Protein 4CRI (pdb70)

Solvent-accessible surface area: 12789 Å² total

Structure (mmCIF, N/CA/C/O backbone):
data_4CRI
#
_entry.id   4CRI
#
_cell.length_a   105.789
_cell.length_b   105.789
_cell.length_c   156.153
_cell.angle_alpha   90.00
_cell.angle_beta   90.00
_cell.angle_gamma   120.00
#
_symmetry.space_group_name_H-M   'P 61 2 2'
#
loop_
_entity.id
_entity.type
_entity.pdbx_description
1 polymer 'TUMOR SUPPRESSOR P53-BINDING PROTEIN 1'
2 polymer 'RB1 PROTEIN'
3 water water
#
loop_
_atom_site.group_PDB
_atom_site.id
_atom_site.type_symbol
_atom_site.label_atom_id
_atom_site.label_alt_id
_atom_site.label_comp_id
_atom_site.label_asym_id
_atom_site.label_entity_id
_atom_site.label_seq_id
_atom_site.pdbx_PDB_ins_code
_atom_site.Cartn_x
_atom_site.Cartn_y
_atom_site.Cartn_z
_atom_site.occupancy
_atom_site.B_iso_or_equiv
_atom_site.auth_seq_id
_atom_site.auth_comp_id
_atom_site.auth_asym_id
_atom_site.auth_atom_id
_atom_site.pdbx_PDB_model_num
ATOM 1 N N . SER A 1 27 ? -34.488 14.856 35.281 1.00 128.93 1485 SER A N 1
ATOM 2 C CA . SER A 1 27 ? -34.185 16.099 34.583 1.00 123.91 1485 SER A CA 1
ATOM 3 C C . SER A 1 27 ? -34.553 15.976 33.115 1.00 121.81 1485 SER A C 1
ATOM 4 O O . SER A 1 27 ? -34.873 14.881 32.631 1.00 118.68 1485 SER A O 1
ATOM 7 N N . PHE A 1 28 ? -34.500 17.106 32.412 1.00 111.81 1486 PHE A N 1
ATOM 8 C CA . PHE A 1 28 ? -34.804 17.162 30.979 1.00 95.23 1486 PHE A CA 1
ATOM 9 C C . PHE A 1 28 ? -33.570 17.352 30.115 1.00 86.38 1486 PHE A C 1
ATOM 10 O O . PHE A 1 28 ? -33.679 17.528 28.905 1.00 85.90 1486 PHE A O 1
ATOM 18 N N . VAL A 1 29 ? -32.402 17.355 30.741 1.00 79.57 1487 VAL A N 1
ATOM 19 C CA . VAL A 1 29 ? -31.161 17.555 30.012 1.00 76.82 1487 VAL A CA 1
ATOM 20 C C . VAL A 1 29 ? -30.976 16.579 28.852 1.00 74.90 1487 VAL A C 1
ATOM 21 O O . VAL A 1 29 ? -31.048 15.369 29.032 1.00 79.54 1487 VAL A O 1
ATOM 25 N N . GLY A 1 30 ? -30.820 17.105 27.645 1.00 76.47 1488 GLY A N 1
ATOM 26 C CA . GLY A 1 30 ? -30.492 16.258 26.515 1.00 72.02 1488 GLY A CA 1
ATOM 27 C C . GLY A 1 30 ? -31.681 16.024 25.615 1.00 76.91 1488 GLY A C 1
ATOM 28 O O . GLY A 1 30 ? -31.530 15.549 24.488 1.00 80.64 1488 GLY A O 1
ATOM 29 N N . LEU A 1 31 ? -32.874 16.303 26.132 1.00 71.91 1489 LEU A N 1
ATOM 30 C CA . LEU A 1 31 ? -34.099 16.107 25.356 1.00 70.23 1489 LEU A CA 1
ATOM 31 C C . LEU A 1 31 ? -34.245 17.145 24.237 1.00 77.52 1489 LEU A C 1
ATOM 32 O O . LEU A 1 31 ? -33.978 18.344 24.428 1.00 75.10 1489 LEU A O 1
ATOM 37 N N . ARG A 1 32 ? -34.661 16.668 23.069 1.00 67.62 1490 ARG A N 1
ATOM 38 C CA . ARG A 1 32 ? -34.977 17.539 21.953 1.00 62.79 1490 ARG A CA 1
ATOM 39 C C . ARG A 1 32 ? -36.285 18.257 22.194 1.00 70.45 1490 ARG A C 1
ATOM 40 O O . ARG A 1 32 ? -37.234 17.685 22.723 1.00 67.58 1490 ARG A O 1
ATOM 48 N N . VAL A 1 33 ? -36.311 19.539 21.847 1.00 67.27 1491 VAL A N 1
ATOM 49 C CA . VAL A 1 33 ? -37.505 20.340 22.041 1.00 55.35 1491 VAL A CA 1
ATOM 50 C C . VAL A 1 33 ? -37.734 21.253 20.862 1.00 54.17 1491 VAL A C 1
ATOM 51 O O . VAL A 1 33 ? -36.935 21.319 19.927 1.00 57.46 1491 VAL A O 1
ATOM 55 N N . VAL A 1 34 ? -38.851 21.952 20.930 1.00 54.90 1492 VAL A N 1
ATOM 56 C CA . VAL A 1 34 ? -39.156 23.030 20.022 1.00 54.43 1492 VAL A CA 1
ATOM 57 C C . VAL A 1 34 ? -39.505 24.204 20.913 1.00 60.46 1492 VAL A C 1
ATOM 58 O O . VAL A 1 34 ? -40.414 24.090 21.729 1.00 58.63 1492 VAL A O 1
ATOM 62 N N . ALA A 1 35 ? -38.736 25.291 20.827 1.00 51.65 1493 ALA A N 1
ATOM 63 C CA . ALA A 1 35 ? -38.897 26.394 21.769 1.00 47.04 1493 ALA A CA 1
ATOM 64 C C . ALA A 1 35 ? -39.008 27.776 21.137 1.00 53.74 1493 ALA A C 1
ATOM 65 O O . ALA A 1 35 ? -38.416 28.044 20.091 1.00 48.28 1493 ALA A O 1
ATOM 67 N N . LYS A 1 36 ? -39.730 28.662 21.819 1.00 46.21 1494 LYS A N 1
ATOM 68 C CA . LYS A 1 36 ? -39.943 30.017 21.344 1.00 48.49 1494 LYS A CA 1
ATOM 69 C C . LYS A 1 36 ? -38.654 30.853 21.383 1.00 51.28 1494 LYS A C 1
ATOM 70 O O . LYS A 1 36 ? -37.989 30.912 22.412 1.00 55.02 1494 LYS A O 1
ATOM 76 N N . TRP A 1 37 ? -38.294 31.457 20.248 1.00 48.45 1495 TRP A N 1
ATOM 77 C CA . TRP A 1 37 ? -37.308 32.543 20.188 1.00 43.37 1495 TRP A CA 1
ATOM 78 C C . TRP A 1 37 ? -38.072 33.845 20.369 1.00 50.16 1495 TRP A C 1
ATOM 79 O O . TRP A 1 37 ? -38.837 34.268 19.478 1.00 46.84 1495 TRP A O 1
ATOM 90 N N . SER A 1 38 ? -37.897 34.480 21.516 1.00 45.20 1496 SER A N 1
ATOM 91 C CA . SER A 1 38 ? -38.818 35.550 21.884 1.00 50.54 1496 SER A CA 1
ATOM 92 C C . SER A 1 38 ? -38.631 36.834 21.092 1.00 55.29 1496 SER A C 1
ATOM 93 O O . SER A 1 38 ? -39.532 37.651 21.076 1.00 54.59 1496 SER A O 1
ATOM 96 N N . SER A 1 39 ? -37.518 37.005 20.385 1.00 49.53 1497 SER A N 1
ATOM 97 C CA . SER A 1 39 ? -37.375 38.260 19.664 1.00 54.70 1497 SER A CA 1
ATOM 98 C C . SER A 1 39 ? -38.259 38.270 18.433 1.00 51.68 1497 SER A C 1
ATOM 99 O O . SER A 1 39 ? -38.694 39.342 18.020 1.00 50.84 1497 SER A O 1
ATOM 102 N N . ASN A 1 40 ? -38.578 37.111 17.849 1.00 40.85 1498 ASN A N 1
ATOM 103 C CA . ASN A 1 40 ? -39.493 37.175 16.698 1.00 39.34 1498 ASN A CA 1
ATOM 104 C C . ASN A 1 40 ? -40.790 36.392 16.886 1.00 37.79 1498 ASN A C 1
ATOM 105 O O . ASN A 1 40 ? -41.649 36.423 16.022 1.00 46.82 1498 ASN A O 1
ATOM 110 N N . GLY A 1 41 ? -40.936 35.731 18.029 1.00 45.74 1499 GLY A N 1
ATOM 111 C CA . GLY A 1 41 ? -42.115 34.932 18.326 1.00 37.61 1499 GLY A CA 1
ATOM 112 C C . GLY A 1 41 ? -42.223 33.546 17.694 1.00 48.69 1499 GLY A C 1
ATOM 113 O O . GLY A 1 41 ? -43.177 32.828 17.982 1.00 46.21 1499 GLY A O 1
ATOM 114 N N . TYR A 1 42 ? -41.237 33.121 16.906 1.00 45.95 1500 TYR A N 1
ATOM 115 C CA . TYR A 1 42 ? -41.304 31.796 16.291 1.00 44.57 1500 TYR A CA 1
ATOM 116 C C . TYR A 1 42 ? -40.684 30.718 17.184 1.00 43.82 1500 TYR A C 1
ATOM 117 O O . TYR A 1 42 ? -39.855 31.019 18.027 1.00 40.82 1500 TYR A O 1
ATOM 126 N N . PHE A 1 43 ? -41.121 29.468 17.023 1.00 43.52 1501 PHE A N 1
ATOM 127 C CA . PHE A 1 43 ? -40.519 28.331 17.736 1.00 35.12 1501 PHE A CA 1
ATOM 128 C C . PHE A 1 43 ? -39.604 27.548 16.816 1.00 42.06 1501 PHE A C 1
ATOM 129 O O . PHE A 1 43 ? -39.989 27.252 15.684 1.00 43.39 1501 PHE A O 1
ATOM 137 N N . TYR A 1 44 ? -38.433 27.174 17.329 1.00 36.97 1502 TYR A N 1
ATOM 138 C CA . TYR A 1 44 ? -37.375 26.502 16.565 1.00 41.09 1502 TYR A CA 1
ATOM 139 C C . TYR A 1 44 ? -36.912 25.253 17.285 1.00 49.87 1502 TYR A C 1
ATOM 140 O O . TYR A 1 44 ? -37.074 25.131 18.498 1.00 48.71 1502 TYR A O 1
ATOM 149 N N . SER A 1 45 ? -36.342 24.314 16.547 1.00 45.44 1503 SER A N 1
ATOM 150 C CA . SER A 1 45 ? -35.915 23.060 17.178 1.00 46.99 1503 SER A CA 1
ATOM 151 C C . SER A 1 45 ? -34.581 23.238 17.899 1.00 49.51 1503 SER A C 1
ATOM 152 O O . SER A 1 45 ? -33.744 24.064 17.505 1.00 52.20 1503 SER A O 1
ATOM 155 N N . GLY A 1 46 ? -34.393 22.478 18.972 1.00 55.49 1504 GLY A N 1
ATOM 156 C CA . GLY A 1 46 ? -33.130 22.491 19.697 1.00 52.83 1504 GLY A CA 1
ATOM 157 C C . GLY A 1 46 ? -33.132 21.485 20.832 1.00 64.35 1504 GLY A C 1
ATOM 158 O O . GLY A 1 46 ? -33.992 20.586 20.876 1.00 60.70 1504 GLY A O 1
ATOM 159 N N . LYS A 1 47 ? -32.175 21.626 21.747 1.00 61.71 1505 LYS A N 1
ATOM 160 C CA . LYS A 1 47 ? -32.044 20.690 22.870 1.00 63.33 1505 LYS A CA 1
ATOM 161 C C . LYS A 1 47 ? -31.927 21.424 24.192 1.00 65.47 1505 LYS A C 1
ATOM 162 O O . LYS A 1 47 ? -31.245 22.451 24.271 1.00 65.61 1505 LYS A O 1
ATOM 168 N N . ILE A 1 48 ? -32.590 20.909 25.227 1.00 60.24 1506 ILE A N 1
ATOM 169 C CA . ILE A 1 48 ? -32.336 21.384 26.581 1.00 72.29 1506 ILE A CA 1
ATOM 170 C C . ILE A 1 48 ? -30.958 20.896 27.029 1.00 72.87 1506 ILE A C 1
ATOM 171 O O . ILE A 1 48 ? -30.660 19.709 26.922 1.00 70.13 1506 ILE A O 1
ATOM 176 N N . THR A 1 49 ? -30.123 21.787 27.546 1.00 71.79 1507 THR A N 1
ATOM 177 C CA . THR A 1 49 ? -28.803 21.351 27.970 1.00 78.51 1507 THR A CA 1
ATOM 178 C C . THR A 1 49 ? -28.559 21.465 29.459 1.00 88.16 1507 THR A C 1
ATOM 179 O O . THR A 1 49 ? -27.693 20.763 29.973 1.00 102.93 1507 THR A O 1
ATOM 183 N N . ARG A 1 50 ? -29.378 22.231 30.175 1.00 74.93 1508 ARG A N 1
ATOM 184 C CA . ARG A 1 50 ? -29.263 22.290 31.627 1.00 74.31 1508 ARG A CA 1
ATOM 185 C C . ARG A 1 50 ? -30.520 22.887 32.246 1.00 81.17 1508 ARG A C 1
ATOM 186 O O . ARG A 1 50 ? -31.153 23.764 31.670 1.00 78.06 1508 ARG A O 1
ATOM 194 N N . ASP A 1 51 ? -30.887 22.386 33.421 1.00 85.91 1509 ASP A N 1
ATOM 195 C CA . ASP A 1 51 ? -31.881 23.045 34.260 1.00 89.17 1509 ASP A CA 1
ATOM 196 C C . ASP A 1 51 ? -31.204 24.172 35.008 1.00 93.64 1509 ASP A C 1
ATOM 197 O O . ASP A 1 51 ? -30.359 23.927 35.862 1.00 104.41 1509 ASP A O 1
ATOM 202 N N . VAL A 1 52 ? -31.572 25.406 34.690 1.00 98.01 1510 VAL A N 1
ATOM 203 C CA . VAL A 1 52 ? -30.936 26.555 35.319 1.00 95.16 1510 VAL A CA 1
ATOM 204 C C . VAL A 1 52 ? -31.828 27.198 36.383 1.00 90.80 1510 VAL A C 1
ATOM 205 O O . VAL A 1 52 ? -31.558 28.309 36.838 1.00 90.12 1510 VAL A O 1
ATOM 209 N N . GLY A 1 53 ? -32.880 26.492 36.790 1.00 86.18 1511 GLY A N 1
ATOM 210 C CA . GLY A 1 53 ? -33.741 26.956 37.863 1.00 78.96 1511 GLY A CA 1
ATOM 211 C C . GLY A 1 53 ? -34.589 28.155 37.496 1.00 85.38 1511 GLY A C 1
ATOM 212 O O . GLY A 1 53 ? -34.506 28.658 36.375 1.00 90.98 1511 GLY A O 1
ATOM 213 N N . ALA A 1 54 ? -35.410 28.595 38.448 1.00 87.04 1512 ALA A N 1
ATOM 214 C CA . ALA A 1 54 ? -36.356 29.703 38.265 1.00 87.49 1512 ALA A CA 1
ATOM 215 C C . ALA A 1 54 ? -37.295 29.462 37.084 1.00 86.32 1512 ALA A C 1
ATOM 216 O O . ALA A 1 54 ? -37.727 30.409 36.412 1.00 85.29 1512 ALA A O 1
ATOM 218 N N . GLY A 1 55 ? -37.604 28.189 36.852 1.00 76.77 1513 GLY A N 1
ATOM 219 C CA . GLY A 1 55 ? -38.503 27.784 35.789 1.00 79.19 1513 GLY A CA 1
ATOM 220 C C . GLY A 1 55 ? -37.934 27.923 34.389 1.00 84.87 1513 GLY A C 1
ATOM 221 O O . GLY A 1 55 ? -38.691 27.997 33.415 1.00 89.87 1513 GLY A O 1
ATOM 222 N N . LYS A 1 56 ? -36.606 27.949 34.284 1.00 77.43 1514 LYS A N 1
ATOM 223 C CA . LYS A 1 56 ? -35.946 28.137 32.994 1.00 73.13 1514 LYS A CA 1
ATOM 224 C C . LYS A 1 56 ? -34.993 27.009 32.645 1.00 68.81 1514 LYS A C 1
ATOM 225 O O . LYS A 1 56 ? -34.505 26.298 33.523 1.00 72.00 1514 LYS A O 1
ATOM 231 N N . TYR A 1 57 ? -34.724 26.870 31.349 1.00 67.56 1515 TYR A N 1
ATOM 232 C CA . TYR A 1 57 ? -33.828 25.840 30.844 1.00 68.58 1515 TYR A CA 1
ATOM 233 C C . TYR A 1 57 ? -32.859 26.408 29.805 1.00 72.01 1515 TYR A C 1
ATOM 234 O O . TYR A 1 57 ? -33.265 27.168 28.925 1.00 67.06 1515 TYR A O 1
ATOM 243 N N . LYS A 1 58 ? -31.583 26.045 29.900 1.00 69.43 1516 LYS A N 1
ATOM 244 C CA . LYS A 1 58 ? -30.639 26.438 28.868 1.00 69.84 1516 LYS A CA 1
ATOM 245 C C . LYS A 1 58 ? -30.924 25.655 27.600 1.00 76.22 1516 LYS A C 1
ATOM 246 O O . LYS A 1 58 ? -30.945 24.422 27.615 1.00 75.78 1516 LYS A O 1
ATOM 252 N N . LEU A 1 59 ? -31.116 26.378 26.499 1.00 67.13 1517 LEU A N 1
ATOM 253 C CA . LEU A 1 59 ? -31.367 25.762 25.199 1.00 58.92 1517 LEU A CA 1
ATOM 254 C C . LEU A 1 59 ? -30.290 25.939 24.161 1.00 61.48 1517 LEU A C 1
ATOM 255 O O . LEU A 1 59 ? -29.945 27.057 23.801 1.00 69.91 1517 LEU A O 1
ATOM 260 N N . LEU A 1 60 ? -29.770 24.833 23.654 1.00 65.12 1518 LEU A N 1
ATOM 261 C CA . LEU A 1 60 ? -28.940 24.935 22.481 1.00 68.51 1518 LEU A CA 1
ATOM 262 C C . LEU A 1 60 ? -29.855 24.688 21.300 1.00 67.28 1518 LEU A C 1
ATOM 263 O O . LEU A 1 60 ? -30.300 23.557 21.086 1.00 65.59 1518 LEU A O 1
ATOM 268 N N . PHE A 1 61 ? -30.153 25.762 20.568 1.00 62.06 1519 PHE A N 1
ATOM 269 C CA . PHE A 1 61 ? -30.972 25.687 19.366 1.00 58.23 1519 PHE A CA 1
ATOM 270 C C . PHE A 1 61 ? -30.158 25.070 18.266 1.00 60.28 1519 PHE A C 1
ATOM 271 O O . PHE A 1 61 ? -28.931 25.203 18.238 1.00 66.48 1519 PHE A O 1
ATOM 279 N N . ASP A 1 62 ? -30.843 24.448 17.319 1.00 55.79 1520 ASP A N 1
ATOM 280 C CA . ASP A 1 62 ? -30.150 23.739 16.262 1.00 57.54 1520 ASP A CA 1
ATOM 281 C C . ASP A 1 62 ? -29.295 24.642 15.386 1.00 64.10 1520 ASP A C 1
ATOM 282 O O . ASP A 1 62 ? -28.389 24.153 14.721 1.00 68.39 1520 ASP A O 1
ATOM 287 N N . ASP A 1 63 ? -29.541 25.951 15.417 1.00 57.95 1521 ASP A N 1
ATOM 288 C CA . ASP A 1 63 ? -28.721 26.876 14.637 1.00 57.25 1521 ASP A CA 1
ATOM 289 C C . ASP A 1 63 ? -27.555 27.450 15.443 1.00 60.05 1521 ASP A C 1
ATOM 290 O O . ASP A 1 63 ? -26.838 28.322 14.961 1.00 71.08 1521 ASP A O 1
ATOM 295 N N . GLY A 1 64 ? -27.365 26.979 16.671 1.00 60.00 1522 GLY A N 1
ATOM 296 C CA . GLY A 1 64 ? -26.153 27.324 17.387 1.00 65.50 1522 GLY A CA 1
ATOM 297 C C . GLY A 1 64 ? -26.326 28.316 18.520 1.00 69.45 1522 GLY A C 1
ATOM 298 O O . GLY A 1 64 ? -25.478 28.413 19.397 1.00 71.74 1522 GLY A O 1
ATOM 299 N N . TYR A 1 65 ? -27.429 29.053 18.521 1.00 57.30 1523 TYR A N 1
ATOM 300 C CA . TYR A 1 65 ? -27.608 30.082 19.531 1.00 55.97 1523 TYR A CA 1
ATOM 301 C C . TYR A 1 65 ? -28.251 29.537 20.793 1.00 62.58 1523 TYR A C 1
ATOM 302 O O . TYR A 1 65 ? -28.998 28.557 20.734 1.00 66.35 1523 TYR A O 1
ATOM 311 N N . GLU A 1 66 ? -27.914 30.144 21.935 1.00 64.57 1524 GLU A N 1
ATOM 312 C CA . GLU A 1 66 ? -28.437 29.695 23.224 1.00 64.72 1524 GLU A CA 1
ATOM 313 C C . GLU A 1 66 ? -29.292 30.743 23.893 1.00 55.13 1524 GLU A C 1
ATOM 314 O O . GLU A 1 66 ? -29.103 31.939 23.671 1.00 63.76 1524 GLU A O 1
ATOM 320 N N . CYS A 1 67 ? -30.207 30.299 24.749 1.00 57.58 1525 CYS A N 1
ATOM 321 C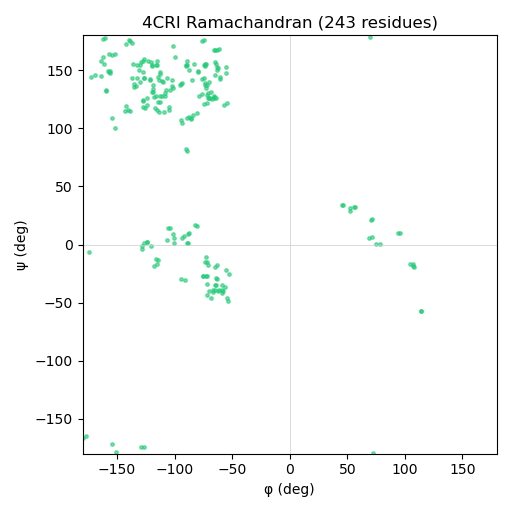 CA . CYS A 1 67 ? -30.895 31.227 25.642 1.00 66.75 1525 CYS A CA 1
ATOM 322 C C . CYS A 1 67 ? -31.433 30.436 26.823 1.00 65.65 1525 CYS A C 1
ATOM 323 O O . CYS A 1 67 ? -31.765 29.271 26.686 1.00 62.48 1525 CYS A O 1
ATOM 326 N N . ASP A 1 68 ? -31.518 31.067 27.984 1.00 63.51 1526 ASP A N 1
ATOM 327 C CA . ASP A 1 68 ? -32.199 30.439 29.099 1.00 62.21 1526 ASP A CA 1
ATOM 328 C C . ASP A 1 68 ? -33.687 30.756 28.971 1.00 69.86 1526 ASP A C 1
ATOM 329 O O . ASP A 1 68 ? -34.116 31.897 29.131 1.00 66.29 1526 ASP A O 1
ATOM 334 N N . VAL A 1 69 ? -34.466 29.737 28.635 1.00 67.64 1527 VAL A N 1
ATOM 335 C CA . VAL A 1 69 ? -35.871 29.914 28.298 1.00 64.83 1527 VAL A CA 1
ATOM 336 C C . VAL A 1 69 ? -36.814 29.324 29.348 1.00 61.63 1527 VAL A C 1
ATOM 337 O O . VAL A 1 69 ? -36.547 28.273 29.918 1.00 72.05 1527 VAL A O 1
ATOM 341 N N . LEU A 1 70 ? -37.904 30.021 29.621 1.00 55.59 1528 LEU A N 1
ATOM 342 C CA . LEU A 1 70 ? -38.952 29.491 30.475 1.00 64.76 1528 LEU A CA 1
ATOM 343 C C . LEU A 1 70 ? -39.564 28.218 29.911 1.00 62.62 1528 LEU A C 1
ATOM 344 O O . LEU A 1 70 ? -39.741 28.094 28.689 1.00 55.95 1528 LEU A O 1
ATOM 349 N N . GLY A 1 71 ? -39.919 27.296 30.809 1.00 63.29 1529 GLY A N 1
ATOM 350 C CA . GLY A 1 71 ? -40.559 26.041 30.440 1.00 60.21 1529 GLY A CA 1
ATOM 351 C C . GLY A 1 71 ? -41.857 26.247 29.677 1.00 62.42 1529 GLY A C 1
ATOM 352 O O . GLY A 1 71 ? -42.131 25.545 28.698 1.00 64.09 1529 GLY A O 1
ATOM 353 N N . LYS A 1 72 ? -42.643 27.233 30.098 1.00 60.93 1530 LYS A N 1
ATOM 354 C CA . LYS A 1 72 ? -43.871 27.587 29.384 1.00 59.61 1530 LYS A CA 1
ATOM 355 C C . LYS A 1 72 ? -43.658 27.903 27.898 1.00 60.56 1530 LYS A C 1
ATOM 356 O O . LYS A 1 72 ? -44.612 27.827 27.126 1.00 66.59 1530 LYS A O 1
ATOM 362 N N . ASP A 1 73 ? -42.438 28.275 27.502 1.00 61.18 1531 ASP A N 1
ATOM 363 C CA . ASP A 1 73 ? -42.126 28.572 26.091 1.00 60.10 1531 ASP A CA 1
ATOM 364 C C . ASP A 1 73 ? -41.412 27.370 25.431 1.00 54.37 1531 ASP A C 1
ATOM 365 O O . ASP A 1 73 ? -40.939 27.438 24.291 1.00 50.81 1531 ASP A O 1
ATOM 370 N N . ILE A 1 74 ? -41.301 26.273 26.164 1.00 51.21 1532 ILE A N 1
ATOM 371 C CA . ILE A 1 74 ? -40.690 25.089 25.596 1.00 59.14 1532 ILE A CA 1
ATOM 372 C C . ILE A 1 74 ? -41.712 24.007 25.337 1.00 62.87 1532 ILE A C 1
ATOM 373 O O . ILE A 1 74 ? -42.512 23.672 26.204 1.00 69.17 1532 ILE A O 1
ATOM 378 N N . LEU A 1 75 ? -41.679 23.472 24.128 1.00 59.48 1533 LEU A N 1
ATOM 379 C CA . LEU A 1 75 ? -42.555 22.380 23.752 1.00 55.00 1533 LEU A CA 1
ATOM 380 C C . LEU A 1 75 ? -41.733 21.111 23.733 1.00 56.14 1533 LEU A C 1
ATOM 381 O O . LEU A 1 75 ? -40.736 20.999 23.007 1.00 58.26 1533 LEU A O 1
ATOM 386 N N . LEU A 1 76 ? -42.113 20.174 24.583 1.00 55.01 1534 LEU A N 1
ATOM 387 C CA . LEU A 1 76 ? -41.402 18.921 24.658 1.00 66.56 1534 LEU A CA 1
ATOM 388 C C . LEU A 1 76 ? -41.998 17.914 23.672 1.00 66.64 1534 LEU A C 1
ATOM 389 O O . LEU A 1 76 ? -42.804 17.083 24.047 1.00 70.85 1534 LEU A O 1
ATOM 394 N N . CYS A 1 77 ? -41.636 18.017 22.400 1.00 67.53 1535 CYS A N 1
ATOM 395 C CA . CYS A 1 77 ? -42.262 17.173 21.397 1.00 66.96 1535 CYS A CA 1
ATOM 396 C C . CYS A 1 77 ? -41.318 16.982 20.210 1.00 66.05 1535 CYS A C 1
ATOM 397 O O . CYS A 1 77 ? -41.002 17.911 19.473 1.00 67.92 1535 CYS A O 1
ATOM 400 N N . ASP A 1 78 ? -40.800 15.762 20.114 1.00 68.04 1536 ASP A N 1
ATOM 401 C CA . ASP A 1 78 ? -39.866 15.358 19.077 1.00 59.15 1536 ASP A CA 1
ATOM 402 C C . ASP A 1 78 ? -40.246 13.959 18.622 1.00 65.51 1536 ASP A C 1
ATOM 403 O O . ASP A 1 78 ? -40.203 13.025 19.414 1.00 56.26 1536 ASP A O 1
ATOM 408 N N . PRO A 1 79 ? -40.665 13.811 17.359 1.00 60.71 1537 PRO A N 1
ATOM 409 C CA . PRO A 1 79 ? -40.826 14.873 16.368 1.00 61.32 1537 PRO A CA 1
ATOM 410 C C . PRO A 1 79 ? -42.056 15.726 16.635 1.00 63.07 1537 PRO A C 1
ATOM 411 O O . PRO A 1 79 ? -42.832 15.457 17.550 1.00 58.26 1537 PRO A O 1
ATOM 415 N N . ILE A 1 80 ? -42.224 16.760 15.829 1.00 64.93 1538 ILE A N 1
ATOM 416 C CA . ILE A 1 80 ? -43.464 17.502 15.832 1.00 60.00 1538 ILE A CA 1
ATOM 417 C C . ILE A 1 80 ? -44.551 16.562 15.326 1.00 56.94 1538 ILE A C 1
ATOM 418 O O . ILE A 1 80 ? -44.405 15.982 14.261 1.00 56.47 1538 ILE A O 1
ATOM 423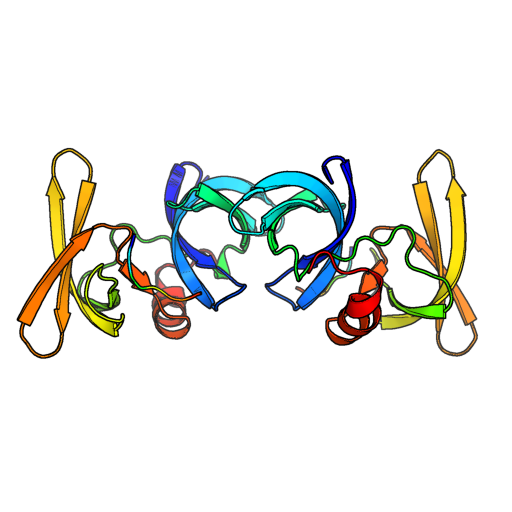 N N . PRO A 1 81 ? -45.645 16.409 16.088 1.00 58.54 1539 PRO A N 1
ATOM 424 C CA . PRO A 1 81 ? -46.647 15.372 15.801 1.00 53.66 1539 PRO A CA 1
ATOM 425 C C . PRO A 1 81 ? -47.347 15.524 14.464 1.00 60.11 1539 PRO A C 1
ATOM 426 O O . PRO A 1 81 ? -47.514 16.635 13.929 1.00 54.33 1539 PRO A O 1
ATOM 430 N N . LEU A 1 82 ? -47.790 14.390 13.944 1.00 51.58 1540 LEU A N 1
ATOM 431 C CA . LEU A 1 82 ? -48.630 14.385 12.768 1.00 58.89 1540 LEU A CA 1
ATOM 432 C C . LEU A 1 82 ? -49.869 15.255 12.986 1.00 59.67 1540 LEU A C 1
ATOM 433 O O . LEU A 1 82 ? -50.402 15.343 14.096 1.00 59.62 1540 LEU A O 1
ATOM 438 N N . ASP A 1 83 ? -50.314 15.865 11.892 1.00 54.04 1541 ASP A N 1
ATOM 439 C CA . ASP A 1 83 ? -51.471 16.766 11.811 1.00 54.52 1541 ASP A CA 1
ATOM 440 C C . ASP A 1 83 ? -51.238 18.136 12.475 1.00 56.18 1541 ASP A C 1
ATOM 441 O O . ASP A 1 83 ? -52.136 18.974 12.536 1.00 58.54 1541 ASP A O 1
ATOM 446 N N . THR A 1 84 ? -50.017 18.385 12.918 1.00 49.35 1542 THR A N 1
ATOM 447 C CA . THR A 1 84 ? -49.682 19.679 13.485 1.00 54.90 1542 THR A CA 1
ATOM 448 C C . THR A 1 84 ? -49.515 20.705 12.371 1.00 53.23 1542 THR A C 1
ATOM 449 O O . THR A 1 84 ? -48.863 20.431 11.360 1.00 53.50 1542 THR A O 1
ATOM 453 N N . GLU A 1 85 ? -50.185 21.842 12.504 1.00 48.72 1543 GLU A N 1
ATOM 454 C CA . GLU A 1 85 ? -49.960 22.952 11.592 1.00 45.62 1543 GLU A CA 1
ATOM 455 C C . GLU A 1 85 ? -48.628 23.643 11.903 1.00 56.06 1543 GLU A C 1
ATOM 456 O O . GLU A 1 85 ? -48.412 24.135 13.013 1.00 48.00 1543 GLU A O 1
ATOM 462 N N . VAL A 1 86 ? -47.740 23.676 10.918 1.00 48.63 1544 VAL A N 1
ATOM 463 C CA . VAL A 1 86 ? -46.413 24.246 11.118 1.00 49.92 1544 VAL A CA 1
ATOM 464 C C . VAL A 1 86 ? -46.113 25.303 10.075 1.00 50.29 1544 VAL A C 1
ATOM 465 O O . VAL A 1 86 ? -46.960 25.634 9.235 1.00 44.49 1544 VAL A O 1
ATOM 469 N N . THR A 1 87 ? -44.881 25.790 10.097 1.00 43.07 1545 THR A N 1
ATOM 470 C CA . THR A 1 87 ? -44.432 26.733 9.114 1.00 39.75 1545 THR A CA 1
ATOM 471 C C . THR A 1 87 ? -43.186 26.152 8.444 1.00 52.58 1545 THR A C 1
ATOM 472 O O . THR A 1 87 ? -42.177 25.914 9.104 1.00 52.13 1545 THR A O 1
ATOM 476 N N . ALA A 1 88 ? -43.248 25.959 7.128 1.00 47.84 1546 ALA A N 1
ATOM 477 C CA . ALA A 1 88 ? -42.188 25.245 6.413 1.00 51.64 1546 ALA A CA 1
ATOM 478 C C . ALA A 1 88 ? -41.270 26.189 5.632 1.00 50.46 1546 ALA A C 1
ATOM 479 O O . ALA A 1 88 ? -41.722 27.093 4.921 1.00 54.57 1546 ALA A O 1
ATOM 481 N N . LEU A 1 89 ? -39.970 25.969 5.782 1.00 48.73 1547 LEU A N 1
ATOM 482 C CA . LEU A 1 89 ? -38.971 26.813 5.155 1.00 45.90 1547 LEU A CA 1
ATOM 483 C C . LEU A 1 89 ? -38.424 26.198 3.882 1.00 50.39 1547 LEU A C 1
ATOM 484 O O . LEU A 1 89 ? -38.466 25.000 3.678 1.00 55.75 1547 LEU A O 1
ATOM 489 N N . SER A 1 90 ? -37.827 27.030 3.057 1.00 59.62 1548 SER A N 1
ATOM 490 C CA . SER A 1 90 ? -37.351 26.562 1.780 1.00 54.20 1548 SER A CA 1
ATOM 491 C C . SER A 1 90 ? -36.253 27.472 1.252 1.00 65.10 1548 SER A C 1
ATOM 492 O O . SER A 1 90 ? -36.261 28.682 1.519 1.00 59.55 1548 SER A O 1
ATOM 495 N N . GLU A 1 91 ? -35.310 26.900 0.511 1.00 76.95 1549 GLU A N 1
ATOM 496 C CA . GLU A 1 91 ? -34.251 27.703 -0.096 1.00 81.65 1549 GLU A CA 1
ATOM 497 C C . GLU A 1 91 ? -34.755 28.553 -1.254 1.00 77.36 1549 GLU A C 1
ATOM 498 O O . GLU A 1 91 ? -34.215 29.629 -1.508 1.00 75.34 1549 GLU A O 1
ATOM 504 N N . ASP A 1 92 ? -35.815 28.112 -1.926 1.00 70.00 1550 ASP A N 1
ATOM 505 C CA . ASP A 1 92 ? -36.201 28.748 -3.184 1.00 74.16 1550 ASP A CA 1
ATOM 506 C C . ASP A 1 92 ? -37.556 29.473 -3.147 1.00 78.60 1550 ASP A C 1
ATOM 507 O O . ASP A 1 92 ? -37.837 30.279 -4.024 1.00 90.73 1550 ASP A O 1
ATOM 512 N N . GLU A 1 93 ? -38.362 29.246 -2.115 1.00 74.98 1551 GLU A N 1
ATOM 513 C CA . GLU A 1 93 ? -39.654 29.926 -1.998 1.00 73.20 1551 GLU A CA 1
ATOM 514 C C . GLU A 1 93 ? -39.866 30.513 -0.599 1.00 59.49 1551 GLU A C 1
ATOM 515 O O . GLU A 1 93 ? -39.307 30.034 0.386 1.00 54.58 1551 GLU A O 1
ATOM 521 N N . TYR A 1 94 ? -40.693 31.549 -0.528 1.00 47.44 1552 TYR A N 1
ATOM 522 C CA . TYR A 1 94 ? -40.968 32.246 0.719 1.00 47.78 1552 TYR A CA 1
ATOM 523 C C . TYR A 1 94 ? -41.692 31.260 1.660 1.00 60.44 1552 TYR A C 1
ATOM 524 O O . TYR A 1 94 ? -42.317 30.314 1.201 1.00 57.10 1552 TYR A O 1
ATOM 533 N N . PHE A 1 95 ? -41.644 31.479 2.964 1.00 51.89 1553 PHE A N 1
ATOM 534 C CA . PHE A 1 95 ? -42.157 30.461 3.872 1.00 51.49 1553 PHE A CA 1
ATOM 535 C C . PHE A 1 95 ? -43.665 30.535 4.068 1.00 53.41 1553 PHE A C 1
ATOM 536 O O . PHE A 1 95 ? -44.287 31.564 3.850 1.00 47.86 1553 PHE A O 1
ATOM 544 N N . SER A 1 96 ? -44.255 29.403 4.432 1.00 55.72 1554 SER A N 1
ATOM 545 C CA . SER A 1 96 ? -45.674 29.373 4.715 1.00 53.11 1554 SER A CA 1
ATOM 546 C C . SER A 1 96 ? -46.094 28.150 5.503 1.00 48.64 1554 SER A C 1
ATOM 547 O O . SER A 1 96 ? -45.329 27.194 5.700 1.00 48.78 1554 SER A O 1
ATOM 550 N N . ALA A 1 97 ? -47.375 28.143 5.824 1.00 50.02 1555 ALA A N 1
ATOM 551 C CA . ALA A 1 97 ? -47.949 27.179 6.736 1.00 52.25 1555 ALA A CA 1
ATOM 552 C C . ALA A 1 97 ? -48.302 25.917 5.990 1.00 47.57 1555 ALA A C 1
ATOM 553 O O . ALA A 1 97 ? -48.665 25.958 4.821 1.00 55.92 1555 ALA A O 1
ATOM 555 N N . GLY A 1 98 ? -48.082 24.785 6.645 1.00 46.19 1556 GLY A N 1
ATOM 556 C CA . GLY A 1 98 ? -48.523 23.521 6.108 1.00 48.32 1556 GLY A CA 1
ATOM 557 C C . GLY A 1 98 ? -48.812 22.566 7.245 1.00 59.39 1556 GLY A C 1
ATOM 558 O O . GLY A 1 98 ? -48.652 22.919 8.427 1.00 54.12 1556 GLY A O 1
ATOM 559 N N . VAL A 1 99 ? -49.195 21.341 6.897 1.00 56.01 1557 VAL A N 1
ATOM 560 C CA . VAL A 1 99 ? -49.563 20.383 7.917 1.00 53.71 1557 VAL A CA 1
ATOM 561 C C . VAL A 1 99 ? -48.658 19.179 7.843 1.00 57.84 1557 VAL A C 1
ATOM 562 O O . VAL A 1 99 ? -48.436 18.637 6.765 1.00 62.99 1557 VAL A O 1
ATOM 566 N N . VAL A 1 100 ? -48.126 18.770 8.992 1.00 52.15 1558 VAL A N 1
ATOM 567 C CA . VAL A 1 100 ? -47.290 17.582 9.047 1.00 58.03 1558 VAL A CA 1
ATOM 568 C C . VAL A 1 100 ? -48.118 16.342 8.712 1.00 64.34 1558 VAL A C 1
ATOM 569 O O . VAL A 1 100 ? -49.153 16.105 9.325 1.00 56.75 1558 VAL A O 1
ATOM 573 N N . LYS A 1 101 ? -47.665 15.557 7.740 1.00 62.26 1559 LYS A N 1
ATOM 574 C CA . LYS A 1 101 ? -48.380 14.351 7.337 1.00 72.27 1559 LYS A CA 1
ATOM 575 C C . LYS A 1 101 ? -47.458 13.141 7.335 1.00 68.52 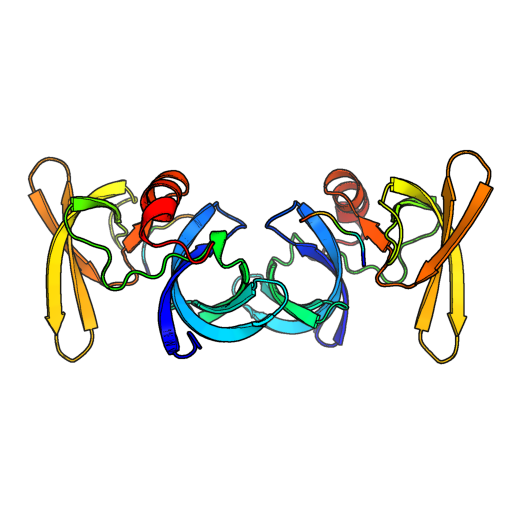1559 LYS A C 1
ATOM 576 O O . LYS A 1 101 ? -47.887 12.044 7.011 1.00 63.91 1559 LYS A O 1
ATOM 582 N N . GLY A 1 102 ? -46.182 13.348 7.652 1.00 59.97 1560 GLY A N 1
ATOM 583 C CA . GLY A 1 102 ? -45.243 12.244 7.693 1.00 67.29 1560 GLY A CA 1
ATOM 584 C C . GLY A 1 102 ? -43.936 12.521 8.413 1.00 76.82 1560 GLY A C 1
ATOM 585 O O . GLY A 1 102 ? -43.533 13.678 8.563 1.00 76.15 1560 GLY A O 1
ATOM 586 N N . HIS A 1 103 ? -43.281 11.453 8.866 1.00 73.58 1561 HIS A N 1
ATOM 587 C CA . HIS A 1 103 ? -41.923 11.536 9.406 1.00 76.16 1561 HIS A CA 1
ATOM 588 C C . HIS A 1 103 ? -41.055 10.531 8.676 1.00 79.85 1561 HIS A C 1
ATOM 589 O O . HIS A 1 103 ? -41.568 9.548 8.141 1.00 90.22 1561 HIS A O 1
ATOM 596 N N . ARG A 1 104 ? -39.744 10.732 8.720 1.00 68.95 1562 ARG A N 1
ATOM 597 C CA . ARG A 1 104 ? -38.811 9.805 8.085 1.00 82.39 1562 ARG A CA 1
ATOM 598 C C . ARG A 1 104 ? -37.445 10.008 8.712 1.00 85.76 1562 ARG A C 1
ATOM 599 O O . ARG A 1 104 ? -36.992 11.146 8.854 1.00 73.86 1562 ARG A O 1
ATOM 603 N N . LYS A 1 105 ? -36.800 8.909 9.104 1.00 81.24 1563 LYS A N 1
ATOM 604 C CA . LYS A 1 105 ? -35.464 8.982 9.692 1.00 83.64 1563 LYS A CA 1
ATOM 605 C C . LYS A 1 105 ? -34.424 8.346 8.788 1.00 90.31 1563 LYS A C 1
ATOM 606 O O . LYS A 1 105 ? -34.573 7.198 8.374 1.00 104.87 1563 LYS A O 1
ATOM 612 N N . GLU A 1 106 ? -33.360 9.089 8.505 1.00 89.65 1564 GLU A N 1
ATOM 613 C CA . GLU A 1 106 ? -32.315 8.647 7.584 1.00 89.49 1564 GLU A CA 1
ATOM 614 C C . GLU A 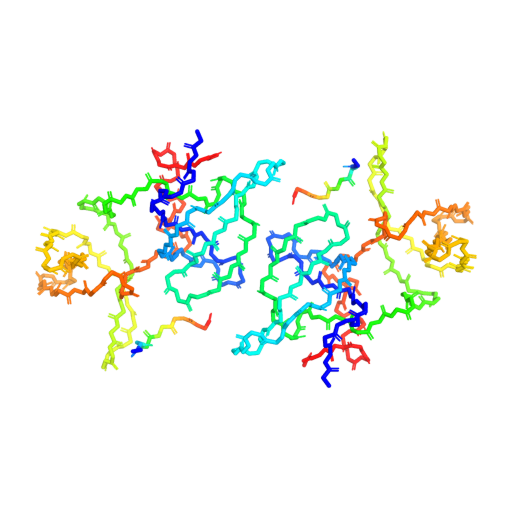1 106 ? -30.926 9.055 8.030 1.00 92.93 1564 GLU A C 1
ATOM 615 O O . GLU A 1 106 ? -30.629 10.241 8.182 1.00 95.39 1564 GLU A O 1
ATOM 621 N N . SER A 1 107 ? -30.092 8.042 8.254 1.00 110.82 1565 SER A N 1
ATOM 622 C CA . SER A 1 107 ? -28.744 8.200 8.795 1.00 112.51 1565 SER A CA 1
ATOM 623 C C . SER A 1 107 ? -28.696 9.136 10.006 1.00 103.84 1565 SER A C 1
ATOM 624 O O . SER A 1 107 ? -27.731 9.875 10.202 1.00 106.07 1565 SER A O 1
ATOM 627 N N . GLY A 1 108 ? -29.755 9.104 10.806 1.00 94.24 1566 GLY A N 1
ATOM 628 C CA . GLY A 1 108 ? -29.770 9.815 12.065 1.00 95.41 1566 GLY A CA 1
ATOM 629 C C . GLY A 1 108 ? -30.381 11.198 11.981 1.00 95.60 1566 GLY A C 1
ATOM 630 O O . GLY A 1 108 ? -30.287 11.967 12.934 1.00 99.26 1566 GLY A O 1
ATOM 631 N N . GLU A 1 109 ? -31.012 11.518 10.854 1.00 88.04 1567 GLU A N 1
ATOM 632 C CA . GLU A 1 109 ? -31.625 12.835 10.686 1.00 83.93 1567 GLU A CA 1
ATOM 633 C C . GLU A 1 109 ? -33.108 12.742 10.414 1.00 80.82 1567 GLU A C 1
ATOM 634 O O . GLU A 1 109 ? -33.576 11.843 9.716 1.00 88.04 1567 GLU A O 1
ATOM 640 N N . LEU A 1 110 ? -33.848 13.687 10.975 1.00 74.39 1568 LEU A N 1
ATOM 641 C CA . LEU A 1 110 ? -35.297 13.666 10.876 1.00 73.72 1568 LEU A CA 1
ATOM 642 C C . LEU A 1 110 ? -35.776 14.519 9.694 1.00 73.64 1568 LEU A C 1
ATOM 643 O O . LEU A 1 110 ? -35.265 15.620 9.462 1.00 78.57 1568 LEU A O 1
ATOM 648 N N . TYR A 1 111 ? -36.758 14.002 8.957 1.00 66.06 1569 TYR A N 1
ATOM 649 C CA . TYR A 1 111 ? -37.357 14.709 7.829 1.00 65.02 1569 TYR A CA 1
ATOM 650 C C . TYR A 1 111 ? -38.855 14.753 8.019 1.00 71.00 1569 TYR A C 1
ATOM 651 O O . TYR A 1 111 ? -39.451 13.810 8.527 1.00 80.14 1569 TYR A O 1
ATOM 660 N N . TYR A 1 112 ? -39.464 15.861 7.624 1.00 63.82 1570 TYR A N 1
ATOM 661 C CA . TYR A 1 112 ? -40.893 16.009 7.777 1.00 60.44 1570 TYR A CA 1
ATOM 662 C C . TYR A 1 112 ? -41.518 16.027 6.420 1.00 69.87 1570 TYR A C 1
ATOM 663 O O . TYR A 1 112 ? -40.964 16.609 5.482 1.00 71.26 1570 TYR A O 1
ATOM 672 N N . SER A 1 113 ? -42.723 15.480 6.342 1.00 68.36 1571 SER A N 1
ATOM 673 C CA . SER A 1 113 ? -43.494 15.554 5.123 1.00 62.11 1571 SER A CA 1
ATOM 674 C C . SER A 1 113 ? -44.621 16.512 5.411 1.00 63.13 1571 SER A C 1
ATOM 675 O O . SER A 1 113 ? -45.480 16.254 6.265 1.00 63.97 1571 SER A O 1
ATOM 678 N N . ILE A 1 114 ? -44.586 17.644 4.716 1.00 56.88 1572 ILE A N 1
ATOM 679 C CA . ILE A 1 114 ? -45.539 18.699 4.963 1.00 53.63 1572 ILE A CA 1
ATOM 680 C C . ILE A 1 114 ? -46.403 18.836 3.739 1.00 64.87 1572 ILE A C 1
ATOM 681 O O . ILE A 1 114 ? -45.900 18.761 2.616 1.00 66.50 1572 ILE A O 1
ATOM 686 N N . GLU A 1 115 ? -47.687 19.089 3.965 1.00 55.94 1573 GLU A N 1
ATOM 687 C CA . GLU A 1 115 ? -48.668 19.184 2.902 1.00 72.41 1573 GLU A CA 1
ATOM 688 C C . GLU A 1 115 ? -49.257 20.587 2.844 1.00 75.53 1573 GLU A C 1
ATOM 689 O O . GLU A 1 115 ? -49.808 21.077 3.834 1.00 68.81 1573 GLU A O 1
ATOM 695 N N . LYS A 1 116 ? -49.034 21.270 1.721 1.00 78.21 1574 LYS A N 1
ATOM 696 C CA . LYS A 1 116 ? -49.662 22.563 1.472 1.00 82.20 1574 LYS A CA 1
ATOM 697 C C . LYS A 1 116 ? -50.550 22.501 0.249 1.00 87.38 1574 LYS A C 1
ATOM 698 O O . LYS A 1 116 ? -50.089 22.110 -0.822 1.00 81.77 1574 LYS A O 1
ATOM 704 N N . GLU A 1 117 ? -51.806 22.913 0.409 1.00 88.28 1575 GLU A N 1
ATOM 705 C CA . GLU A 1 117 ? -52.744 23.017 -0.709 1.00 94.89 1575 GLU A CA 1
ATOM 706 C C . GLU A 1 117 ? -52.839 21.726 -1.528 1.00 105.16 1575 GLU A C 1
ATOM 707 O O . GLU A 1 117 ? -53.034 21.775 -2.738 1.00 111.56 1575 GLU A O 1
ATOM 709 N N . GLY A 1 118 ? -52.649 20.581 -0.879 1.00 101.24 1576 GLY A N 1
ATOM 710 C CA . GLY A 1 118 ? -52.791 19.306 -1.554 1.00 95.48 1576 GLY A CA 1
ATOM 711 C C . GLY A 1 118 ? -51.500 18.526 -1.664 1.00 97.73 1576 GLY A C 1
ATOM 712 O O . GLY A 1 118 ? -51.420 17.381 -1.229 1.00 116.26 1576 GLY A O 1
ATOM 713 N N . GLN A 1 119 ? -50.492 19.137 -2.271 1.00 83.22 1577 GLN A N 1
ATOM 714 C CA . GLN A 1 119 ? -49.214 18.469 -2.485 1.00 81.30 1577 GLN A CA 1
ATOM 715 C C . GLN A 1 119 ? -48.409 18.365 -1.187 1.00 80.58 1577 GLN A C 1
ATOM 716 O O . GLN A 1 119 ? -48.595 19.156 -0.260 1.00 75.45 1577 GLN A O 1
ATOM 722 N N . ARG A 1 120 ? -47.525 17.372 -1.131 1.00 75.39 1578 ARG A N 1
ATOM 723 C CA . ARG A 1 120 ? -46.667 17.149 0.020 1.00 70.61 1578 ARG A CA 1
ATOM 724 C C . ARG A 1 120 ? -45.237 17.260 -0.393 1.00 66.41 1578 ARG A C 1
ATOM 725 O O . ARG A 1 120 ? -44.905 16.921 -1.525 1.00 74.07 1578 ARG A O 1
ATOM 733 N N . LYS A 1 121 ? -44.373 17.624 0.548 1.00 54.78 1579 LYS A N 1
ATOM 734 C CA . LYS A 1 121 ? -42.950 17.747 0.247 1.00 63.87 1579 LYS A CA 1
ATOM 735 C C . LYS A 1 121 ? -42.157 17.477 1.502 1.00 65.13 1579 LYS A C 1
ATOM 736 O O . LYS A 1 121 ? -42.708 17.528 2.613 1.00 60.46 1579 LYS A O 1
ATOM 742 N N . TRP A 1 122 ? -40.863 17.216 1.331 1.00 71.68 1580 TRP A N 1
ATOM 743 C CA . TRP A 1 122 ? -40.018 16.851 2.459 1.00 75.05 1580 TRP A CA 1
ATOM 744 C C . TRP A 1 122 ? -39.161 18.023 2.900 1.00 73.66 1580 TRP A C 1
ATOM 745 O O . TRP A 1 122 ? -38.641 18.769 2.073 1.00 69.66 1580 TRP A O 1
ATOM 756 N N . TYR A 1 123 ? -38.989 18.148 4.212 1.00 68.37 1581 TYR A N 1
ATOM 757 C CA . TYR A 1 123 ? -38.222 19.239 4.792 1.00 59.04 1581 TYR A CA 1
ATOM 758 C C . TYR A 1 123 ? -37.301 18.706 5.875 1.00 56.87 1581 TYR A C 1
ATOM 759 O O . TYR A 1 123 ? -37.706 17.860 6.666 1.00 65.94 1581 TYR A O 1
ATOM 768 N N . LYS A 1 124 ? -36.066 19.196 5.929 1.00 62.00 1582 LYS A N 1
ATOM 769 C CA . LYS A 1 124 ? -35.181 18.818 7.020 1.00 54.40 1582 LYS A CA 1
ATOM 770 C C . LYS A 1 124 ? -35.764 19.376 8.303 1.00 61.22 1582 LYS A C 1
ATOM 771 O O . LYS A 1 124 ? -36.654 20.235 8.270 1.00 64.40 1582 LYS A O 1
ATOM 777 N N . ARG A 1 125 ? -35.236 18.925 9.430 1.00 56.77 1583 ARG A N 1
ATOM 778 C CA . ARG A 1 125 ? -35.749 19.365 10.707 1.00 56.26 1583 ARG A CA 1
ATOM 779 C C . ARG A 1 125 ? -35.648 20.871 10.849 1.00 55.86 1583 ARG A C 1
ATOM 780 O O . ARG A 1 125 ? -36.572 21.520 11.339 1.00 58.42 1583 ARG A O 1
ATOM 788 N N . MET A 1 126 ? -34.526 21.435 10.418 1.00 56.90 1584 MET A N 1
ATOM 789 C CA . MET A 1 126 ? -34.312 22.873 10.583 1.00 62.86 1584 MET A CA 1
ATOM 790 C C . MET A 1 126 ? -35.175 23.687 9.630 1.00 57.54 1584 MET A C 1
ATOM 791 O O . MET A 1 126 ? -35.237 24.897 9.751 1.00 57.65 1584 MET A O 1
ATOM 796 N N . ALA A 1 127 ? -35.807 23.025 8.667 1.00 60.69 1585 ALA A N 1
ATOM 797 C CA . ALA A 1 127 ? -36.710 23.707 7.744 1.00 56.25 1585 ALA A CA 1
ATOM 798 C C . ALA A 1 127 ? -38.147 23.761 8.291 1.00 49.90 1585 ALA A C 1
ATOM 799 O O . ALA A 1 127 ? -39.090 24.109 7.581 1.00 52.43 1585 ALA A O 1
ATOM 801 N N . VAL A 1 128 ? -38.329 23.376 9.542 1.00 43.86 1586 VAL A N 1
ATOM 802 C CA . VAL A 1 128 ? -39.667 23.385 10.108 1.00 44.23 1586 VAL A CA 1
ATOM 803 C C . VAL A 1 128 ? -39.686 24.143 11.398 1.00 47.93 1586 VAL A C 1
ATOM 804 O O . VAL A 1 128 ? -38.964 23.800 12.334 1.00 48.61 1586 VAL A O 1
ATOM 808 N N . ILE A 1 129 ? -40.539 25.159 11.468 1.00 40.49 1587 ILE A N 1
ATOM 809 C CA . ILE A 1 129 ? -40.624 25.974 12.666 1.00 40.26 1587 ILE A CA 1
ATOM 810 C C . ILE A 1 129 ? -42.083 26.196 12.923 1.00 42.66 1587 ILE A C 1
ATOM 811 O O . ILE A 1 129 ? -42.919 25.798 12.109 1.00 45.92 1587 ILE A O 1
ATOM 816 N N . LEU A 1 130 ? -42.403 26.801 14.055 1.00 42.65 1588 LEU A N 1
ATOM 817 C CA . LEU A 1 130 ? -43.799 27.113 14.349 1.00 43.67 1588 LEU A CA 1
ATOM 818 C C . LEU A 1 130 ? -43.968 28.609 14.490 1.00 40.37 1588 LEU A C 1
ATOM 819 O O . LEU A 1 130 ? -43.139 29.276 15.121 1.00 42.89 1588 LEU A O 1
ATOM 824 N N . SER A 1 131 ? -45.037 29.136 13.909 1.00 43.90 1589 SER A N 1
ATOM 825 C CA . SER A 1 131 ? -45.431 30.501 14.200 1.00 45.03 1589 SER A CA 1
ATOM 826 C C . SER A 1 131 ? -45.762 30.635 15.690 1.00 45.11 1589 SER A C 1
ATOM 827 O O . SER A 1 131 ? -45.891 29.641 16.406 1.00 44.53 1589 SER A O 1
ATOM 830 N N . LEU A 1 132 ? -45.898 31.865 16.164 1.00 43.29 1590 LEU A N 1
ATOM 831 C CA . LEU A 1 132 ? -46.250 32.080 17.555 1.00 38.83 1590 LEU A CA 1
ATOM 832 C C . LEU A 1 132 ? -47.526 31.313 17.924 1.00 49.53 1590 LEU A C 1
ATOM 833 O O . LEU A 1 132 ? -47.576 30.608 18.927 1.00 43.23 1590 LEU A O 1
ATOM 838 N N . GLU A 1 133 ? -48.558 31.442 17.103 1.00 41.89 1591 GLU A N 1
ATOM 839 C CA . GLU A 1 133 ? -49.821 30.784 17.412 1.00 52.26 1591 GLU A CA 1
ATOM 840 C C . GLU A 1 133 ? -49.725 29.266 17.226 1.00 48.99 1591 GLU A C 1
ATOM 841 O O . GLU A 1 133 ? -50.380 28.498 17.939 1.00 53.87 1591 GLU A O 1
ATOM 847 N N . GLN A 1 134 ? -48.942 28.830 16.249 1.00 43.97 1592 GLN A N 1
ATOM 848 C CA . GLN A 1 134 ? -48.804 27.393 16.024 1.00 45.40 1592 GLN A CA 1
ATOM 849 C C . GLN A 1 134 ? -48.185 26.745 17.252 1.00 43.17 1592 GLN A C 1
ATOM 850 O O . GLN A 1 134 ? -48.593 25.661 17.645 1.00 54.49 1592 GLN A O 1
ATOM 856 N N . GLY A 1 135 ? -47.204 27.414 17.859 1.00 49.23 1593 GLY A N 1
ATOM 857 C CA . GLY A 1 135 ? -46.594 26.921 19.083 1.00 47.72 1593 GLY A CA 1
ATOM 858 C C . GLY A 1 135 ? -47.522 27.008 20.295 1.00 56.88 1593 GLY A C 1
ATOM 859 O O . GLY A 1 135 ? -47.561 26.096 21.126 1.00 57.17 1593 GLY A O 1
ATOM 860 N N . ASN A 1 136 ? -48.279 28.099 20.395 1.00 52.08 1594 ASN A N 1
ATOM 861 C CA . ASN A 1 136 ? -49.141 28.323 21.557 1.00 53.49 1594 ASN A CA 1
ATOM 862 C C . ASN A 1 136 ? -50.223 27.243 21.611 1.00 63.11 1594 ASN A C 1
ATOM 863 O O . ASN A 1 136 ? -50.680 26.874 22.688 1.00 64.86 1594 ASN A O 1
ATOM 868 N N . ARG A 1 137 ? -50.595 26.718 20.446 1.00 58.99 1595 ARG A N 1
ATOM 869 C CA . ARG A 1 137 ? -51.576 25.639 20.332 1.00 54.98 1595 ARG A CA 1
ATOM 870 C C . ARG A 1 137 ? -51.118 24.322 20.960 1.00 62.35 1595 ARG A C 1
ATOM 871 O O . ARG A 1 137 ? -51.932 23.567 21.476 1.00 70.75 1595 ARG A O 1
ATOM 879 N N . LEU A 1 138 ? -49.826 24.025 20.881 1.00 62.20 1596 LEU A N 1
ATOM 880 C CA . LEU A 1 138 ? -49.330 22.751 21.396 1.00 57.10 1596 LEU A CA 1
ATOM 881 C C . LEU A 1 138 ? -48.953 22.865 22.855 1.00 57.67 1596 LEU A C 1
ATOM 882 O O . LEU A 1 138 ? -48.514 21.896 23.470 1.00 56.36 1596 LEU A O 1
ATOM 887 N N . ARG A 1 139 ? -49.155 24.042 23.422 1.00 57.42 1597 ARG A N 1
ATOM 888 C CA . ARG A 1 139 ? -48.593 24.303 24.726 1.00 62.99 1597 ARG A CA 1
ATOM 889 C C . ARG A 1 139 ? -49.298 23.434 25.763 1.00 72.37 1597 ARG A C 1
ATOM 890 O O . ARG A 1 139 ? -48.651 22.774 26.585 1.00 68.48 1597 ARG A O 1
ATOM 898 N N . GLU A 1 140 ? -50.623 23.399 25.685 1.00 66.95 1598 GLU A N 1
ATOM 899 C CA . GLU A 1 140 ? -51.407 22.678 26.672 1.00 66.62 1598 GLU A CA 1
ATOM 900 C C . GLU A 1 140 ? -51.021 21.208 26.717 1.00 69.75 1598 GLU A C 1
ATOM 901 O O . GLU A 1 140 ? -51.021 20.608 27.772 1.00 69.97 1598 GLU A O 1
ATOM 907 N N . GLN A 1 141 ? -50.671 20.632 25.575 1.00 76.33 1599 GLN A N 1
ATOM 908 C CA . GLN A 1 141 ? -50.343 19.215 25.554 1.00 65.35 1599 GLN A CA 1
ATOM 909 C C . GLN A 1 141 ? -48.843 18.917 25.704 1.00 66.03 1599 GLN A C 1
ATOM 910 O O . GLN A 1 141 ? -48.469 17.861 26.219 1.00 69.01 1599 GLN A O 1
ATOM 916 N N . TYR A 1 142 ? -47.977 19.817 25.241 1.00 57.10 1600 TYR A N 1
ATOM 917 C CA . TYR A 1 142 ? -46.545 19.509 25.238 1.00 54.46 1600 TYR A CA 1
ATOM 918 C C . TYR A 1 142 ? -45.688 20.529 25.987 1.00 55.17 1600 TYR A C 1
ATOM 919 O O . TYR A 1 142 ? -44.473 20.393 26.031 1.00 61.69 1600 TYR A O 1
ATOM 928 N N . GLY A 1 143 ? -46.308 21.541 26.586 1.00 54.94 1601 GLY A N 1
ATOM 929 C CA . GLY A 1 143 ? -45.537 22.598 27.219 1.00 53.11 1601 GLY A CA 1
ATOM 930 C C . GLY A 1 143 ? -44.905 22.199 28.540 1.00 68.48 1601 GLY A C 1
ATOM 931 O O . GLY A 1 143 ? -45.483 21.431 29.311 1.00 65.68 1601 GLY A O 1
ATOM 932 N N . LEU A 1 144 ? -43.696 22.692 28.795 1.00 71.07 1602 LEU A N 1
ATOM 933 C CA . LEU A 1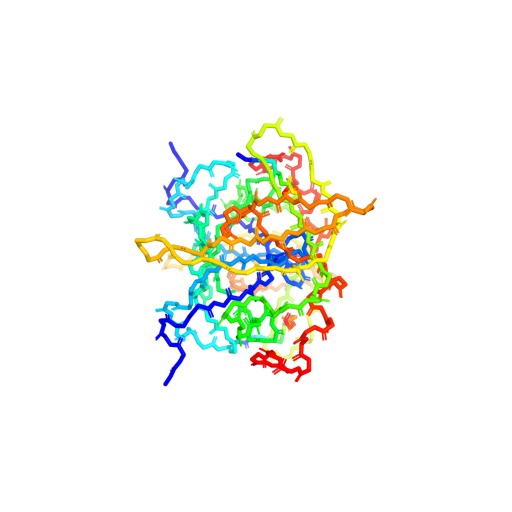 144 ? -43.064 22.512 30.104 1.00 68.98 1602 LEU A CA 1
ATOM 934 C C . LEU A 1 144 ? -43.546 23.544 31.109 1.00 63.41 1602 LEU A C 1
ATOM 935 O O . LEU A 1 144 ? -42.914 23.770 32.131 1.00 73.42 1602 LEU A O 1
ATOM 940 N N . GLY A 1 145 ? -44.654 24.198 30.798 1.00 66.72 1603 GLY A N 1
ATOM 941 C CA . GLY A 1 145 ? -45.226 25.186 31.696 1.00 76.35 1603 GLY A CA 1
ATOM 942 C C . GLY A 1 145 ? -46.563 25.681 31.168 1.00 93.26 1603 GLY A C 1
ATOM 943 O O . GLY A 1 145 ? -47.269 26.438 31.844 1.00 97.44 1603 GLY A O 1
ATOM 944 N N . PRO A 1 146 ? -46.965 25.339 30.046 1.00 91.84 1604 PRO A N 1
ATOM 945 N N . SER B 1 27 ? -12.662 44.746 20.819 1.00 98.68 1485 SER B N 1
ATOM 946 C CA . SER B 1 27 ? -13.942 44.048 20.939 1.00 105.93 1485 SER B CA 1
ATOM 947 C C . SER B 1 27 ? -14.687 44.465 22.211 1.00 101.19 1485 SER B C 1
ATOM 948 O O . SER B 1 27 ? -14.141 45.179 23.050 1.00 95.96 1485 SER B O 1
ATOM 951 N N . PHE B 1 28 ? -15.924 43.994 22.358 1.00 95.18 1486 PHE B N 1
ATOM 952 C CA . PHE B 1 28 ? -16.751 44.365 23.507 1.00 82.04 1486 PHE B CA 1
ATOM 953 C C . PHE B 1 28 ? -16.789 43.298 24.606 1.00 76.10 1486 PHE B C 1
ATOM 954 O O . PHE B 1 28 ? -17.483 43.463 25.607 1.00 74.59 1486 PHE B O 1
ATOM 962 N N . VAL B 1 29 ? -16.059 42.203 24.414 1.00 66.54 1487 VAL B N 1
ATOM 963 C CA . VAL B 1 29 ? -15.999 41.149 25.415 1.00 72.13 1487 VAL B CA 1
ATOM 964 C C . VAL B 1 29 ? -15.518 41.708 26.748 1.00 82.13 1487 VAL B C 1
ATOM 965 O O . VAL B 1 29 ? -14.418 42.249 26.840 1.00 94.79 1487 VAL B O 1
ATOM 969 N N . GLY B 1 30 ? -16.355 41.583 27.774 1.00 80.84 1488 GLY B N 1
ATOM 970 C CA . GLY B 1 30 ? -16.004 41.999 29.121 1.00 69.66 1488 GLY B CA 1
ATOM 971 C C . GLY B 1 30 ? -16.700 43.268 29.597 1.00 71.07 1488 GLY B C 1
ATOM 972 O O . GLY B 1 30 ? -16.756 43.541 30.795 1.00 75.90 1488 GLY B O 1
ATOM 973 N N . LEU B 1 31 ? -17.253 44.039 28.670 1.00 68.66 1489 LEU B N 1
ATOM 974 C CA . LEU B 1 31 ? -17.901 45.300 29.015 1.00 70.88 1489 LEU B CA 1
ATOM 975 C C . LEU B 1 31 ? -19.196 45.094 29.772 1.00 72.56 1489 LEU B C 1
ATOM 976 O O . LEU B 1 31 ? -19.937 44.167 29.473 1.00 69.81 1489 LEU B O 1
ATOM 981 N N . ARG B 1 32 ? -19.437 45.927 30.784 1.00 69.77 1490 ARG B N 1
ATOM 982 C CA . ARG B 1 32 ? -20.727 45.945 31.458 1.00 64.31 1490 ARG B CA 1
ATOM 983 C C . ARG B 1 32 ? -21.756 46.607 30.564 1.00 69.09 1490 ARG B C 1
ATOM 984 O O . ARG B 1 32 ? -21.485 47.631 29.940 1.00 63.77 1490 ARG B O 1
ATOM 992 N N . VAL B 1 33 ? -22.945 46.024 30.493 1.00 63.43 1491 VAL B N 1
ATOM 993 C CA . VAL B 1 33 ? -23.973 46.598 29.648 1.00 58.45 1491 VAL B CA 1
ATOM 994 C C . VAL B 1 33 ? -25.307 46.541 30.336 1.00 59.82 1491 VAL B C 1
ATOM 995 O O . VAL B 1 33 ? -25.456 45.934 31.393 1.00 65.36 1491 VAL B O 1
ATOM 999 N N . VAL B 1 34 ? -26.300 47.130 29.691 1.00 58.25 1492 VAL B N 1
ATOM 1000 C CA . VAL B 1 34 ? -27.666 46.959 30.131 1.00 56.33 1492 VAL B CA 1
ATOM 1001 C C . VAL B 1 34 ? -28.411 46.466 28.890 1.00 62.28 1492 VAL B C 1
ATOM 1002 O O . VAL B 1 34 ? -28.459 47.161 27.876 1.00 62.24 1492 VAL B O 1
ATOM 1006 N N . ALA B 1 35 ? -28.955 45.253 28.959 1.00 57.02 1493 ALA B N 1
ATOM 1007 C CA . ALA B 1 35 ? -29.501 44.602 27.779 1.00 59.75 1493 ALA B CA 1
ATOM 1008 C C . ALA B 1 35 ? -30.930 44.099 27.922 1.00 61.79 1493 ALA B C 1
ATOM 1009 O O . ALA B 1 35 ? -31.348 43.665 28.995 1.00 53.04 1493 ALA B O 1
ATOM 1011 N N . LYS B 1 36 ? -31.651 44.120 26.805 1.00 57.68 1494 LYS B N 1
ATOM 1012 C CA . LYS B 1 36 ? -33.047 43.722 26.773 1.00 57.19 1494 LYS B CA 1
ATOM 1013 C C . LYS B 1 36 ? -33.246 42.218 26.938 1.00 60.10 1494 LYS B C 1
ATOM 1014 O O . LYS B 1 36 ? -32.595 41.430 26.266 1.00 58.46 1494 LYS B O 1
ATOM 1020 N N . TRP B 1 37 ? -34.118 41.844 27.871 1.00 57.49 1495 TRP B N 1
ATOM 1021 C CA . TRP B 1 37 ? -34.664 40.484 27.967 1.00 53.34 1495 TRP B CA 1
ATOM 1022 C C . TRP B 1 37 ? -35.874 40.462 27.085 1.00 57.98 1495 TRP B C 1
ATOM 1023 O O . TRP B 1 37 ? -36.898 41.076 27.414 1.00 65.21 1495 TRP B O 1
ATOM 1034 N N . SER B 1 38 ? -35.773 39.749 25.971 1.00 55.93 1496 SER B N 1
ATOM 1035 C CA . SER B 1 38 ? -36.723 39.948 24.893 1.00 52.36 1496 SER B CA 1
ATOM 1036 C C . SER B 1 38 ? -38.123 39.376 25.233 1.00 59.62 1496 SER B C 1
ATOM 1037 O O . SER B 1 38 ? -39.117 39.774 24.620 1.00 61.02 1496 SER B O 1
ATOM 1040 N N . SER B 1 39 ? -38.227 38.540 26.266 1.00 58.58 1497 SER B N 1
ATOM 1041 C CA . SER B 1 39 ? -39.534 37.996 26.677 1.00 69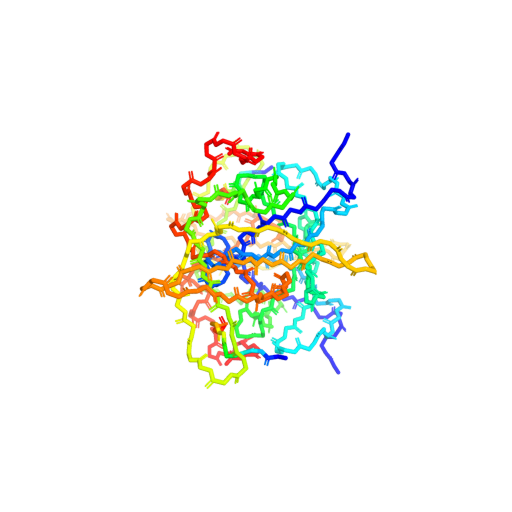.46 1497 SER B CA 1
ATOM 1042 C C . SER B 1 39 ? -40.423 38.993 27.423 1.00 65.55 1497 SER B C 1
ATOM 1043 O O . SER B 1 39 ? -41.630 38.826 27.450 1.00 65.12 1497 SER B O 1
ATOM 1046 N N . ASN B 1 40 ? -39.831 39.973 28.099 1.00 55.75 1498 ASN B N 1
ATOM 1047 C CA . ASN B 1 40 ? -40.648 40.932 28.830 1.00 61.62 1498 ASN B CA 1
ATOM 1048 C C . ASN B 1 40 ? -40.347 42.406 28.480 1.00 63.23 1498 ASN B C 1
ATOM 1049 O O . ASN B 1 40 ? -40.905 43.316 29.081 1.00 66.73 1498 ASN B O 1
ATOM 1054 N N . GLY B 1 41 ? -39.418 42.633 27.556 1.00 57.46 1499 GLY B N 1
ATOM 1055 C CA . GLY B 1 41 ? -39.097 43.979 27.114 1.00 54.29 1499 GLY B CA 1
ATOM 1056 C C . GLY B 1 41 ? -38.268 44.844 28.059 1.00 63.33 1499 GLY B C 1
ATOM 1057 O O . GLY B 1 41 ? -37.964 45.996 27.746 1.00 70.36 1499 GLY B O 1
ATOM 1058 N N . TYR B 1 42 ? -37.880 44.313 29.210 1.00 55.39 1500 TYR B N 1
ATOM 1059 C CA . TYR B 1 42 ? -37.064 45.098 30.131 1.00 63.01 1500 TYR B CA 1
ATOM 1060 C C . TYR B 1 42 ? -35.581 44.895 29.856 1.00 60.23 1500 TYR B C 1
ATOM 1061 O O . TYR B 1 42 ? -35.163 43.858 29.317 1.00 55.84 1500 TYR B O 1
ATOM 1070 N N . PHE B 1 43 ? -34.807 45.905 30.234 1.00 55.35 1501 PHE B N 1
ATOM 1071 C CA . PHE B 1 43 ? -33.344 45.891 30.141 1.00 56.36 1501 PHE B CA 1
ATOM 1072 C C . PHE B 1 43 ? -32.709 45.615 31.506 1.00 59.90 1501 PHE B C 1
ATOM 1073 O O . PHE B 1 43 ? -33.098 46.207 32.517 1.00 55.39 1501 PHE B O 1
ATOM 1081 N N . TYR B 1 44 ? -31.719 44.733 31.528 1.00 60.22 1502 TYR B N 1
ATOM 1082 C CA . TYR B 1 44 ? -31.118 44.283 32.776 1.00 55.03 1502 TYR B CA 1
ATOM 1083 C C . TYR B 1 44 ? -29.613 44.387 32.700 1.00 60.94 1502 TYR B C 1
ATOM 1084 O O . TYR B 1 44 ? -29.052 44.306 31.612 1.00 57.68 1502 TYR B O 1
ATOM 1093 N N . SER B 1 45 ? -28.953 44.523 33.848 1.00 58.35 1503 SER B N 1
ATOM 1094 C CA . SER B 1 45 ? -27.508 44.694 33.838 1.00 53.59 1503 SER B CA 1
ATOM 1095 C C . SER B 1 45 ? -26.834 43.349 33.648 1.00 64.04 1503 SER B C 1
ATOM 1096 O O . SER B 1 45 ? -27.349 42.315 34.082 1.00 64.33 1503 SER B O 1
ATOM 1099 N N . GLY B 1 46 ? -25.683 43.368 32.992 1.00 63.19 1504 GLY B N 1
ATOM 1100 C CA . GLY B 1 46 ? -24.888 42.170 32.815 1.00 68.82 1504 GLY B CA 1
ATOM 1101 C C . GLY B 1 46 ? -23.634 42.512 32.044 1.00 67.74 1504 GLY B C 1
ATOM 1102 O O . GLY B 1 46 ? -23.311 43.681 31.867 1.00 66.06 1504 GLY B O 1
ATOM 1103 N N . LYS B 1 47 ? -22.937 41.495 31.564 1.00 66.40 1505 LYS B N 1
ATOM 1104 C CA . LYS B 1 47 ? -21.705 41.717 30.829 1.00 70.12 1505 LYS B CA 1
ATOM 1105 C C . LYS B 1 47 ? -21.710 40.887 29.552 1.00 71.22 1505 LYS B C 1
ATOM 1106 O O . LYS B 1 47 ? -22.222 39.765 29.513 1.00 69.74 1505 LYS B O 1
ATOM 1108 N N . ILE B 1 48 ? -21.163 41.459 28.494 1.00 63.64 1506 ILE B N 1
ATOM 1109 C CA . ILE B 1 48 ? -20.907 40.705 27.280 1.00 67.32 1506 ILE B CA 1
ATOM 1110 C C . ILE B 1 48 ? -19.797 39.684 27.510 1.00 71.34 1506 ILE B C 1
ATOM 1111 O O . ILE B 1 48 ? -18.748 40.038 28.038 1.0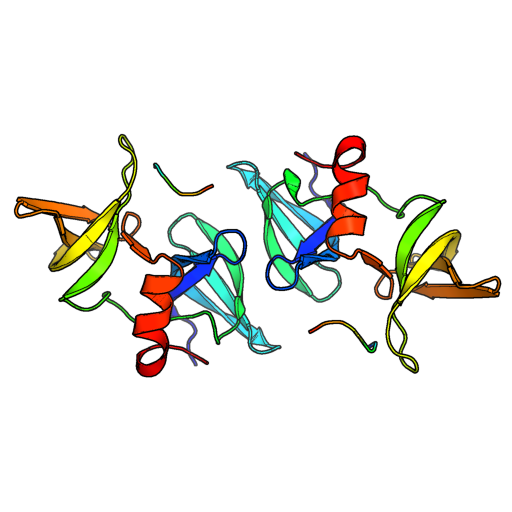0 69.24 1506 ILE B O 1
ATOM 1116 N N . THR B 1 49 ? -20.019 38.428 27.115 1.00 72.07 1507 THR B N 1
ATOM 1117 C CA . THR B 1 49 ? -18.996 37.391 27.292 1.00 74.80 1507 THR B CA 1
ATOM 1118 C C . THR B 1 49 ? -18.471 36.806 25.977 1.00 81.00 1507 THR B C 1
ATOM 1119 O O . THR B 1 49 ? -17.455 36.111 25.982 1.00 90.49 1507 THR B O 1
ATOM 1123 N N . ARG B 1 50 ? -19.137 37.087 24.860 1.00 72.20 1508 ARG B N 1
ATOM 1124 C CA . ARG B 1 50 ? -18.621 36.652 23.564 1.00 70.84 1508 ARG B CA 1
ATOM 1125 C C . ARG B 1 50 ? -19.365 37.288 22.396 1.00 70.42 1508 ARG B C 1
ATOM 1126 O O . ARG B 1 50 ? -20.555 37.594 22.504 1.00 73.78 1508 ARG B O 1
ATOM 1134 N N . ASP B 1 51 ? -18.647 37.550 21.306 1.00 67.57 1509 ASP B N 1
ATOM 1135 C CA . ASP B 1 51 ? -19.279 37.868 20.031 1.00 75.40 1509 ASP B CA 1
ATOM 1136 C C . ASP B 1 51 ? -19.630 36.544 19.360 1.00 81.05 1509 ASP B C 1
ATOM 1137 O O . ASP B 1 51 ? -18.741 35.785 18.977 1.00 85.54 1509 ASP B O 1
ATOM 1142 N N . VAL B 1 52 ? -20.922 36.249 19.248 1.00 73.82 1510 VAL B N 1
ATOM 1143 C CA . VAL B 1 52 ? -21.340 34.969 18.687 1.00 71.09 1510 VAL B CA 1
ATOM 1144 C C . VAL B 1 52 ? -21.898 35.122 17.276 1.00 67.94 1510 VAL B C 1
ATOM 1145 O O . VAL B 1 52 ? -22.487 34.188 16.735 1.00 74.84 1510 VAL B O 1
ATOM 1149 N N . GLY B 1 53 ? -21.664 36.288 16.672 1.00 70.65 1511 GLY B N 1
ATOM 1150 C CA . GLY B 1 53 ? -22.088 36.559 15.305 1.00 69.83 1511 GLY B CA 1
ATOM 1151 C C . GLY B 1 53 ? -23.586 36.763 15.116 1.00 78.91 1511 GLY B C 1
ATOM 1152 O O . GLY B 1 53 ? -24.349 36.730 16.080 1.00 83.02 1511 GLY B O 1
ATOM 1153 N N . ALA B 1 54 ? -23.996 37.000 13.869 1.00 79.36 1512 ALA B N 1
ATOM 1154 C CA . ALA B 1 54 ? -25.387 37.315 13.524 1.00 81.20 1512 ALA B CA 1
ATOM 1155 C C . ALA B 1 54 ? -25.868 38.535 14.292 1.00 76.04 1512 ALA B C 1
ATOM 1156 O O . ALA B 1 54 ? -27.043 38.633 14.652 1.00 79.44 1512 ALA B O 1
ATOM 1158 N N . GLY B 1 55 ? -24.941 39.449 14.560 1.00 74.05 1513 GLY B N 1
ATOM 1159 C CA . GLY B 1 55 ? -25.256 40.698 15.233 1.00 61.89 1513 GLY B CA 1
ATOM 1160 C C . GLY B 1 55 ? -25.607 40.475 16.689 1.00 58.18 1513 GLY B C 1
ATOM 1161 O O . GLY B 1 55 ? -26.243 41.320 17.332 1.00 62.73 1513 GLY B O 1
ATOM 1162 N N . LYS B 1 56 ? -25.167 39.342 17.222 1.00 58.33 1514 LYS B N 1
ATOM 1163 C CA . LYS B 1 56 ? -25.515 38.982 18.586 1.00 62.86 1514 LYS B CA 1
ATOM 1164 C C . LYS B 1 56 ? -24.284 38.805 19.444 1.00 60.64 1514 LYS B C 1
ATOM 1165 O O . LYS B 1 56 ? -23.191 38.527 18.944 1.00 66.81 1514 LYS B O 1
ATOM 1171 N N . TYR B 1 57 ? -24.495 38.943 20.747 1.00 62.65 1515 TYR B N 1
ATOM 1172 C CA . TYR B 1 57 ? -23.456 38.803 21.759 1.00 60.97 1515 TYR B CA 1
ATOM 1173 C C . TYR B 1 57 ? -24.004 37.929 22.861 1.00 66.69 1515 TYR B C 1
ATOM 1174 O O . TYR B 1 57 ? -25.151 38.102 23.265 1.00 66.30 1515 TYR B O 1
ATOM 1183 N N . LYS B 1 58 ? -23.202 36.992 23.346 1.00 64.07 1516 LYS B N 1
ATOM 1184 C CA . LYS B 1 58 ? -23.610 36.211 24.499 1.00 64.12 1516 LYS B CA 1
ATOM 1185 C C . LYS B 1 58 ? -23.597 37.122 25.719 1.00 68.58 1516 LYS B C 1
ATOM 1186 O O . LYS B 1 58 ? -22.586 37.757 26.027 1.00 65.56 1516 LYS B O 1
ATOM 1192 N N . LEU B 1 59 ? -24.722 37.176 26.417 1.00 72.85 1517 LEU B N 1
ATOM 1193 C CA . LEU B 1 59 ? -24.811 37.991 27.615 1.00 75.17 1517 LEU B CA 1
ATOM 1194 C C . LEU B 1 59 ? -25.002 37.218 28.893 1.00 78.29 1517 LEU B C 1
ATOM 1195 O O . LEU B 1 59 ? -25.962 36.463 29.042 1.00 74.51 1517 LEU B O 1
ATOM 1200 N N . LEU B 1 60 ? -24.070 37.425 29.819 1.00 74.91 1518 LEU B N 1
ATOM 1201 C CA . LEU B 1 60 ? -24.239 36.939 31.172 1.00 69.32 1518 LEU B CA 1
ATOM 1202 C C . LEU B 1 60 ? -24.843 38.060 32.004 1.00 66.27 1518 LEU B C 1
ATOM 1203 O O . LEU B 1 60 ? -24.163 39.014 32.377 1.00 72.98 1518 LEU B O 1
ATOM 1208 N N . PHE B 1 61 ? -26.129 37.933 32.292 1.00 68.68 1519 PHE B N 1
ATOM 1209 C CA . PHE B 1 61 ? -26.824 38.902 33.118 1.00 67.96 1519 PHE B CA 1
ATOM 1210 C C . PHE B 1 61 ? -26.424 38.743 34.571 1.00 76.87 1519 PHE B C 1
ATOM 1211 O O . PHE B 1 61 ? -26.004 37.665 35.004 1.00 80.10 1519 PHE B O 1
ATOM 1219 N N . ASP B 1 62 ? -26.562 39.821 35.327 1.00 75.43 1520 ASP B N 1
ATOM 1220 C CA . ASP B 1 62 ? -26.127 39.813 36.708 1.00 75.95 1520 ASP B CA 1
ATOM 1221 C C . ASP B 1 62 ? -26.941 38.839 37.558 1.00 85.27 1520 ASP B C 1
ATOM 1222 O O . ASP B 1 62 ? -26.487 38.392 38.603 1.00 84.12 1520 ASP B O 1
ATOM 1227 N N . ASP B 1 63 ? -28.119 38.445 37.090 1.00 82.46 1521 ASP B N 1
ATOM 1228 C CA . ASP B 1 63 ? -28.902 37.529 37.898 1.00 79.24 1521 ASP B CA 1
ATOM 1229 C C . ASP B 1 63 ? -28.631 36.068 37.543 1.00 81.53 1521 ASP B C 1
ATOM 1230 O O . ASP B 1 63 ? -29.301 35.167 38.047 1.00 84.27 1521 ASP B O 1
ATOM 1235 N N . GLY B 1 64 ? -27.645 35.833 36.683 1.00 77.30 1522 GLY B N 1
ATOM 1236 C CA . GLY B 1 64 ? -27.158 34.480 36.473 1.00 77.75 1522 GLY B CA 1
ATOM 1237 C C . GLY B 1 64 ? -27.520 33.824 35.154 1.00 84.25 1522 GLY B C 1
ATOM 1238 O O . GLY B 1 64 ? -26.888 32.848 34.744 1.00 90.38 1522 GLY B O 1
ATOM 1239 N N . TYR B 1 65 ? -28.547 34.339 34.489 1.00 80.08 1523 TYR B N 1
ATOM 1240 C CA . TYR B 1 65 ? -29.004 33.721 33.255 1.00 79.88 1523 TYR B CA 1
ATOM 1241 C C . TYR B 1 65 ? -28.307 34.301 32.035 1.00 79.33 1523 TYR B C 1
ATOM 1242 O O . TYR B 1 65 ? -27.789 35.422 32.079 1.00 86.20 1523 TYR B O 1
ATOM 1251 N N . GLU B 1 66 ? -28.223 33.489 30.983 1.00 73.09 1524 GLU B N 1
ATOM 1252 C CA . GLU B 1 66 ? -27.573 33.893 29.744 1.00 72.81 1524 GLU B CA 1
ATOM 1253 C C . GLU B 1 66 ? -28.560 33.956 28.584 1.00 72.53 1524 GLU B C 1
ATOM 1254 O O . GLU B 1 66 ? -29.575 33.243 28.559 1.00 75.04 1524 GLU B O 1
ATOM 1260 N N . CYS B 1 67 ? -28.219 34.789 27.605 1.00 67.71 1525 CYS B N 1
ATOM 1261 C CA . CYS B 1 67 ? -28.900 34.822 26.322 1.00 62.14 1525 CYS B CA 1
ATOM 1262 C C . CYS B 1 67 ? -27.994 35.402 25.247 1.00 57.55 1525 CYS B C 1
ATOM 1263 O O . CYS B 1 67 ? -27.144 36.216 25.540 1.00 58.30 1525 CYS B O 1
ATOM 1266 N N . ASP B 1 68 ? -28.169 34.954 24.009 1.00 58.25 1526 ASP B N 1
ATOM 1267 C CA . ASP B 1 68 ? -27.523 35.585 22.863 1.00 58.00 1526 ASP B CA 1
ATOM 1268 C C . ASP B 1 68 ? -28.412 36.740 22.421 1.00 64.37 1526 ASP B C 1
ATOM 1269 O O . ASP B 1 68 ? -29.502 36.524 21.880 1.00 64.08 1526 ASP B O 1
ATOM 1274 N N . VAL B 1 69 ? -27.955 37.960 22.673 1.00 56.51 1527 VAL B N 1
ATOM 1275 C CA . VAL B 1 69 ? -28.777 39.155 22.500 1.00 50.37 1527 VAL B CA 1
ATOM 1276 C C . VAL B 1 69 ? -28.296 39.981 21.326 1.00 54.27 1527 VAL B C 1
ATOM 1277 O O . VAL B 1 69 ? -27.091 40.148 21.119 1.00 60.87 1527 VAL B O 1
ATOM 1281 N N . LEU B 1 70 ? -29.241 40.514 20.568 1.00 50.83 1528 LEU B N 1
ATOM 1282 C CA . LEU B 1 70 ? -28.927 41.438 19.490 1.00 46.42 1528 LEU B CA 1
ATOM 1283 C C . LEU B 1 70 ? -28.219 42.707 19.970 1.00 53.77 1528 LEU B C 1
ATOM 1284 O O . LEU B 1 70 ? -28.551 43.263 21.022 1.00 48.23 1528 LEU B O 1
ATOM 1289 N N . GLY B 1 71 ? -27.267 43.185 19.176 1.00 58.71 1529 GLY B N 1
ATOM 1290 C CA . GLY B 1 71 ? -26.546 44.406 19.496 1.00 49.94 1529 GLY B CA 1
ATOM 1291 C C . GLY B 1 71 ? -27.489 45.583 19.629 1.00 48.06 1529 GLY B C 1
ATOM 1292 O O . GLY B 1 71 ? -27.328 46.420 20.532 1.00 57.21 1529 GLY B O 1
ATOM 1293 N N . LYS B 1 72 ? -28.492 45.628 18.751 1.00 49.99 1530 LYS B N 1
ATOM 1294 C CA . LYS B 1 72 ? -29.550 46.652 18.808 1.00 53.14 1530 LYS B CA 1
ATOM 1295 C C . LYS B 1 72 ? -30.216 46.737 20.191 1.00 55.87 1530 LYS B C 1
ATOM 1296 O O . LYS B 1 72 ? -30.702 47.794 20.569 1.00 65.12 1530 LYS B O 1
ATOM 1302 N N . ASP B 1 73 ? -30.181 45.640 20.957 1.00 47.43 1531 ASP B N 1
ATOM 1303 C CA . ASP B 1 73 ? -30.827 45.559 22.272 1.00 48.51 1531 ASP B CA 1
ATOM 1304 C C . ASP B 1 73 ? -29.864 45.714 23.439 1.00 53.36 1531 ASP B C 1
ATOM 1305 O O . ASP B 1 73 ? -30.226 45.459 24.604 1.00 54.91 1531 ASP B O 1
ATOM 1310 N N . ILE B 1 74 ? -28.624 46.083 23.134 1.00 50.02 1532 ILE B N 1
ATOM 1311 C CA . ILE B 1 74 ? -27.623 46.280 24.176 1.00 52.04 1532 ILE B CA 1
ATOM 1312 C C . ILE B 1 74 ? -27.272 47.760 24.380 1.00 57.92 1532 ILE B C 1
ATOM 1313 O O . ILE B 1 74 ? -26.956 48.474 23.432 1.00 57.56 1532 ILE B O 1
ATOM 1318 N N . LEU B 1 75 ? -27.341 48.214 25.629 1.00 61.29 1533 LEU B N 1
ATOM 1319 C CA . LEU B 1 75 ? -26.991 49.591 25.976 1.00 56.18 1533 LEU B CA 1
ATOM 1320 C C . LEU B 1 75 ? -25.627 49.563 26.650 1.00 64.27 1533 LEU B C 1
ATOM 1321 O O . LEU B 1 75 ? -25.467 48.968 27.718 1.00 64.62 1533 LEU B O 1
ATOM 1326 N N . LEU B 1 76 ? -24.641 50.188 26.012 1.00 60.36 1534 LEU B N 1
ATOM 1327 C CA . LEU B 1 76 ? -23.271 50.142 26.511 1.00 60.97 1534 LEU B CA 1
ATOM 1328 C C . LEU B 1 76 ? -23.114 51.315 27.446 1.00 72.79 1534 LEU B C 1
ATOM 1329 O O . LEU B 1 76 ? -22.596 52.367 27.077 1.00 85.21 1534 LEU B O 1
ATOM 1334 N N . CYS B 1 77 ? -23.559 51.118 28.672 1.00 67.58 1535 CYS B N 1
ATOM 1335 C CA . CYS B 1 77 ? -23.824 52.233 29.550 1.00 62.37 1535 CYS B CA 1
ATOM 1336 C C . CYS B 1 77 ? -23.637 51.805 31.015 1.00 63.16 1535 CYS B C 1
ATOM 1337 O O . CYS B 1 77 ? -24.476 51.121 31.590 1.00 76.78 1535 CYS B O 1
ATOM 1340 N N . ASP B 1 78 ? -22.483 52.158 31.578 1.00 67.99 1536 ASP B N 1
ATOM 1341 C CA . ASP B 1 78 ? -22.123 51.788 32.944 1.00 57.52 1536 ASP B CA 1
ATOM 1342 C C . ASP B 1 78 ? -21.351 52.916 33.626 1.00 63.75 1536 ASP B C 1
ATOM 1343 O O . ASP B 1 78 ? -20.239 53.214 33.231 1.00 55.16 1536 ASP B O 1
ATOM 1348 N N . PRO B 1 79 ? -21.919 53.525 34.672 1.00 61.26 1537 PRO B N 1
ATOM 1349 C CA . PRO B 1 79 ? -23.239 53.241 35.231 1.00 52.52 1537 PRO B CA 1
ATOM 1350 C C . PRO B 1 79 ? -24.334 53.818 34.370 1.00 59.19 1537 PRO B C 1
ATOM 1351 O O . PRO B 1 79 ? -24.046 54.507 33.397 1.00 67.96 1537 PRO B O 1
ATOM 1355 N N . ILE B 1 80 ? -25.574 53.528 34.738 1.00 63.59 1538 ILE B N 1
ATOM 1356 C CA . ILE B 1 80 ? -26.726 54.202 34.182 1.00 60.55 1538 ILE B CA 1
ATOM 1357 C C . ILE B 1 80 ? -26.645 55.641 34.637 1.00 67.14 1538 ILE B C 1
ATOM 1358 O O . ILE B 1 80 ? -26.492 55.885 35.829 1.00 71.82 1538 ILE B O 1
ATOM 1363 N N . PRO B 1 81 ? -26.735 56.593 33.694 1.00 69.45 1539 PRO B N 1
ATOM 1364 C CA . PRO B 1 81 ? -26.451 58.015 33.938 1.00 72.26 1539 PRO B CA 1
ATOM 1365 C C . PRO B 1 81 ? -27.387 58.654 34.954 1.00 74.92 1539 PRO B C 1
ATOM 1366 O O . PRO B 1 81 ? -28.533 58.227 35.069 1.00 64.85 1539 PRO B O 1
ATOM 1370 N N . LEU B 1 82 ? -26.908 59.683 35.652 1.00 71.89 1540 LEU B N 1
ATOM 1371 C CA . LEU B 1 82 ? -27.757 60.478 36.535 1.00 57.79 1540 LEU B CA 1
ATOM 1372 C C . LEU B 1 82 ? -28.943 61.017 35.754 1.00 61.06 1540 LEU B C 1
ATOM 1373 O O . LEU B 1 82 ? -28.870 61.132 34.528 1.00 68.31 1540 LEU B O 1
ATOM 1378 N N . ASP B 1 83 ? -30.050 61.262 36.455 1.00 68.86 1541 ASP B N 1
ATOM 1379 C CA . ASP B 1 83 ? -31.284 61.823 35.874 1.00 78.79 1541 ASP B CA 1
ATOM 1380 C C . ASP B 1 83 ? -32.012 60.877 34.913 1.00 79.92 1541 ASP B C 1
ATOM 1381 O O . ASP B 1 83 ? -33.016 61.244 34.313 1.00 83.69 1541 ASP B O 1
ATOM 1386 N N . THR B 1 84 ? -31.530 59.651 34.792 1.00 76.17 1542 THR B N 1
ATOM 1387 C CA . THR B 1 84 ? -32.189 58.682 33.936 1.00 71.25 1542 THR B CA 1
ATOM 1388 C C . THR B 1 84 ? -33.406 58.114 34.635 1.00 72.81 1542 THR B C 1
ATOM 1389 O O . THR B 1 84 ? -33.311 57.654 35.774 1.00 78.87 1542 THR B O 1
ATOM 1393 N N . GLU B 1 85 ? -34.550 58.153 33.964 1.00 73.10 1543 GLU B N 1
ATOM 1394 C CA . GLU B 1 85 ? -35.746 57.511 34.504 1.00 81.31 1543 GLU B CA 1
ATOM 1395 C C . GLU B 1 85 ? -35.620 55.985 34.422 1.00 80.25 1543 GLU B C 1
ATOM 1396 O O . GLU B 1 85 ? -35.426 55.436 33.331 1.00 73.19 1543 GLU B O 1
ATOM 1402 N N . VAL B 1 86 ? -35.707 55.314 35.573 1.00 77.13 1544 VAL B N 1
ATOM 1403 C CA . VAL B 1 86 ? -35.518 53.861 35.650 1.00 70.46 1544 VAL B CA 1
ATOM 1404 C C . VAL B 1 86 ? -36.637 53.123 36.392 1.00 79.07 1544 VAL B C 1
ATOM 1405 O O . VAL B 1 86 ? -37.633 53.730 36.794 1.00 80.19 1544 VAL B O 1
ATOM 1409 N N . THR B 1 87 ? -36.438 51.816 36.589 1.00 73.73 1545 THR B N 1
ATOM 1410 C CA . THR B 1 87 ? -37.365 50.958 37.335 1.00 67.39 1545 THR B CA 1
ATOM 1411 C C . THR B 1 87 ? -36.633 50.172 38.438 1.00 75.07 1545 THR B C 1
ATOM 1412 O O . THR B 1 87 ? -35.648 49.479 38.158 1.00 81.46 1545 THR B O 1
ATOM 1416 N N . ALA B 1 88 ? -37.079 50.299 39.687 1.00 82.73 1546 ALA B N 1
ATOM 1417 C CA . ALA B 1 88 ? -36.350 49.712 40.820 1.00 91.88 1546 ALA B CA 1
ATOM 1418 C C . ALA B 1 88 ? -36.997 48.470 41.455 1.00 99.32 1546 ALA B C 1
ATOM 1419 O O . ALA B 1 88 ? -38.190 48.460 41.736 1.00 96.35 1546 ALA B O 1
ATOM 1421 N N . LEU B 1 89 ? -36.180 47.438 41.684 1.00 106.21 1547 LEU B N 1
ATOM 1422 C CA . LEU B 1 89 ? -36.600 46.155 42.269 1.00 96.43 1547 LEU B CA 1
ATOM 1423 C C . LEU B 1 89 ? -36.267 45.965 43.759 1.00 104.61 1547 LEU B C 1
ATOM 1424 O O . LEU B 1 89 ? -35.558 46.760 44.367 1.00 104.38 1547 LEU B O 1
ATOM 1429 N N . SER B 1 90 ? -36.814 44.897 44.332 1.00 114.61 1548 SER B N 1
ATOM 1430 C CA . SER B 1 90 ? -36.647 44.588 45.745 1.00 120.78 1548 SER B CA 1
ATOM 1431 C C . SER B 1 90 ? -36.839 43.084 46.023 1.00 134.18 1548 SER B C 1
ATOM 1432 O O . SER B 1 90 ? -37.613 42.394 45.339 1.00 116.11 1548 SER B O 1
ATOM 1435 N N . GLU B 1 91 ? -36.111 42.580 47.020 1.00 141.36 1549 GLU B N 1
ATOM 1436 C CA . GLU B 1 91 ? -36.220 41.183 47.434 1.00 142.47 1549 GLU B CA 1
ATOM 1437 C C . GLU B 1 91 ? -37.534 40.965 48.164 1.00 148.67 1549 GLU B C 1
ATOM 1438 O O . GLU B 1 91 ? -38.078 39.859 48.154 1.00 152.02 1549 GLU B O 1
ATOM 1444 N N . ASP B 1 92 ? -38.037 42.035 48.785 1.00 147.10 1550 ASP B N 1
ATOM 1445 C CA . ASP B 1 92 ? -39.177 41.940 49.696 1.00 141.08 1550 ASP B CA 1
ATOM 1446 C C . ASP B 1 92 ? -40.438 42.718 49.270 1.00 134.90 1550 ASP B C 1
ATOM 1447 O O . ASP B 1 92 ? -41.528 42.418 49.753 1.00 135.85 1550 ASP B O 1
ATOM 1452 N N . GLU B 1 93 ? -40.309 43.693 48.368 1.00 132.02 1551 GLU B N 1
ATOM 1453 C CA . GLU B 1 93 ? -41.470 44.471 47.908 1.00 129.97 1551 GLU B CA 1
ATOM 1454 C C . GLU B 1 93 ? -41.513 44.711 46.399 1.00 142.00 1551 GLU B C 1
ATOM 1455 O O . GLU B 1 93 ? -40.481 44.738 45.744 1.00 149.09 1551 GLU B O 1
ATOM 1461 N N . TYR B 1 94 ? -42.717 44.936 45.878 1.00 141.49 1552 TYR B N 1
ATOM 1462 C CA . TYR B 1 94 ? -42.974 45.162 44.448 1.00 141.45 1552 TYR B CA 1
ATOM 1463 C C . TYR B 1 94 ? -42.317 46.441 43.875 1.00 137.28 1552 TYR B C 1
ATOM 1464 O O . TYR B 1 94 ? -42.030 47.383 44.611 1.00 139.55 1552 TYR B O 1
ATOM 1473 N N . PHE B 1 95 ? -42.084 46.442 42.558 1.00 128.28 1553 PHE B N 1
ATOM 1474 C CA . PHE B 1 95 ? -41.312 47.473 41.842 1.00 116.64 1553 PHE B CA 1
ATOM 1475 C C . PHE B 1 95 ? -42.063 48.710 41.296 1.00 112.40 1553 PHE B C 1
ATOM 1476 O O . PHE B 1 95 ? -43.275 48.664 41.078 1.00 98.55 1553 PHE B O 1
ATOM 1484 N N . SER B 1 96 ? -41.315 49.803 41.071 1.00 133.28 1554 SER B N 1
ATOM 1485 C CA . SER B 1 96 ? -41.842 51.033 40.443 1.00 126.96 1554 SER B CA 1
ATOM 1486 C C . SER B 1 96 ? -40.774 51.980 39.846 1.00 109.18 1554 SER B C 1
ATOM 1487 O O . SER B 1 96 ? -39.572 51.711 39.927 1.00 97.75 1554 SER B O 1
ATOM 1490 N N . ALA B 1 97 ? -41.247 53.071 39.226 1.00 98.87 1555 ALA B N 1
ATOM 1491 C CA . ALA B 1 97 ? -40.417 54.034 38.482 1.00 97.70 1555 ALA B CA 1
ATOM 1492 C C . ALA B 1 97 ? -39.951 55.285 39.263 1.00 110.07 1555 ALA B C 1
ATOM 1493 O O . ALA B 1 97 ? -40.728 55.921 39.979 1.00 123.41 1555 ALA B O 1
ATOM 1495 N N . GLY B 1 98 ? -38.681 55.642 39.081 1.00 105.46 1556 GLY B N 1
ATOM 1496 C CA . GLY B 1 98 ? -38.099 56.846 39.655 1.00 101.62 1556 GLY B CA 1
ATOM 1497 C C . GLY B 1 98 ? -36.917 57.361 38.844 1.00 94.58 1556 GLY B C 1
ATOM 1498 O O . GLY B 1 98 ? -36.631 56.868 37.747 1.00 93.52 1556 GLY B O 1
ATOM 1499 N N . VAL B 1 99 ? -36.212 58.350 39.383 1.00 90.26 1557 VAL B N 1
ATOM 1500 C CA . VAL B 1 99 ? -35.084 58.944 38.668 1.00 86.39 1557 VAL B CA 1
ATOM 1501 C C . VAL B 1 99 ? -33.758 58.776 39.418 1.00 83.98 1557 VAL B C 1
ATOM 1502 O O . VAL B 1 99 ? -33.701 58.982 40.626 1.00 90.75 1557 VAL B O 1
ATOM 1506 N N . VAL B 1 100 ? -32.709 58.369 38.697 1.00 82.34 1558 VAL B N 1
ATOM 1507 C CA . VAL B 1 100 ? -31.366 58.203 39.268 1.00 78.62 1558 VAL B CA 1
ATOM 1508 C C . VAL B 1 100 ? -30.785 59.517 39.763 1.00 74.94 1558 VAL B C 1
ATOM 1509 O O . VAL B 1 100 ? -30.680 60.484 39.011 1.00 76.22 1558 VAL B O 1
ATOM 1513 N N . LYS B 1 101 ? -30.372 59.544 41.022 1.00 73.32 1559 LYS B N 1
ATOM 1514 C CA . LYS B 1 101 ? -29.851 60.779 41.583 1.00 87.62 1559 LYS B CA 1
ATOM 1515 C C . LYS B 1 101 ? -28.492 60.573 42.239 1.00 85.94 1559 LYS B C 1
ATOM 1516 O O . LYS B 1 101 ? -27.872 61.545 42.672 1.00 87.86 1559 LYS B O 1
ATOM 1522 N N . GLY B 1 102 ? -28.011 59.327 42.283 1.00 76.52 1560 GLY B N 1
ATOM 1523 C CA . GLY B 1 102 ? -26.703 59.067 42.865 1.00 77.35 1560 GLY B CA 1
ATOM 1524 C C . GLY B 1 102 ? -26.030 57.751 42.508 1.00 77.48 1560 GLY B C 1
ATOM 1525 O O . GLY B 1 102 ? -26.702 56.781 42.148 1.00 75.19 1560 GLY B O 1
ATOM 1526 N N . HIS B 1 103 ? -24.697 57.733 42.609 1.00 73.95 1561 HIS B N 1
ATOM 1527 C CA . HIS B 1 103 ? -23.909 56.510 42.476 1.00 77.14 1561 HIS B CA 1
ATOM 1528 C C . HIS B 1 103 ? -22.978 56.355 43.683 1.00 81.63 1561 HIS B C 1
ATOM 1529 O O . HIS B 1 103 ? -22.597 57.354 44.296 1.00 77.14 1561 HIS B O 1
ATOM 1536 N N . ARG B 1 104 ? -22.547 55.122 43.955 1.00 79.59 1562 ARG B N 1
ATOM 1537 C CA . ARG B 1 104 ? -21.593 54.823 45.028 1.00 79.80 1562 ARG B CA 1
ATOM 1538 C C . ARG B 1 104 ? -20.945 53.465 44.759 1.00 72.49 1562 ARG B C 1
ATOM 1539 O O . ARG B 1 104 ? -21.636 52.509 44.447 1.00 79.03 1562 ARG B O 1
ATOM 1541 N N . LYS B 1 105 ? -19.619 53.400 44.880 1.00 70.55 1563 LYS B N 1
ATOM 1542 C CA . LYS B 1 105 ? -18.848 52.164 44.722 1.00 82.83 1563 LYS B CA 1
ATOM 1543 C C . LYS B 1 105 ? -18.243 51.660 46.033 1.00 97.82 1563 LYS B C 1
ATOM 1544 O O . LYS B 1 105 ? -17.520 52.379 46.729 1.00 100.06 1563 LYS B O 1
ATOM 1550 N N . GLU B 1 106 ? -18.497 50.390 46.341 1.00 95.75 1564 GLU B N 1
ATOM 1551 C CA . GLU B 1 106 ? -18.098 49.830 47.628 1.00 94.73 1564 GLU B CA 1
ATOM 1552 C C . GLU B 1 106 ? -17.587 48.404 47.416 1.00 90.15 1564 GLU B C 1
ATOM 1553 O O . GLU B 1 106 ? -18.337 47.509 47.010 1.00 94.02 1564 GLU B O 1
ATOM 1559 N N . SER B 1 107 ? -16.298 48.219 47.702 1.00 96.57 1565 SER B N 1
ATOM 1560 C CA . SER B 1 107 ? -15.556 46.983 47.433 1.00 96.68 1565 SER B CA 1
ATOM 1561 C C . SER B 1 107 ? -15.815 46.425 46.028 1.00 97.64 1565 SER B C 1
ATOM 1562 O O . SER B 1 107 ? -15.844 45.215 45.819 1.00 104.66 1565 SER B O 1
ATOM 1565 N N . GLY B 1 108 ? -16.009 47.332 45.076 1.00 89.53 1566 GLY B N 1
ATOM 1566 C CA . GLY B 1 108 ? -16.099 46.994 43.668 1.00 93.23 1566 GLY B CA 1
ATOM 1567 C C . GLY B 1 108 ? -17.506 46.818 43.135 1.00 93.57 1566 GLY B C 1
ATOM 1568 O O . GLY B 1 108 ? -17.704 46.432 41.977 1.00 89.95 1566 GLY B O 1
ATOM 1569 N N . GLU B 1 109 ? -18.489 47.179 43.947 1.00 87.55 1567 GLU B N 1
ATOM 1570 C CA . GLU B 1 109 ? -19.865 46.979 43.546 1.00 89.60 1567 GLU B CA 1
ATOM 1571 C C . GLU B 1 109 ? -20.637 48.290 43.518 1.00 93.30 1567 GLU B C 1
ATOM 1572 O O . GLU B 1 109 ? -20.459 49.158 44.370 1.00 102.95 1567 GLU B O 1
ATOM 1578 N N . LEU B 1 110 ? -21.502 48.420 42.525 1.00 85.45 1568 LEU B N 1
ATOM 1579 C CA . LEU B 1 110 ? -22.210 49.663 42.292 1.00 79.43 1568 LEU B CA 1
ATOM 1580 C C . LEU B 1 110 ? -23.581 49.706 42.975 1.00 69.66 1568 LEU B C 1
ATOM 1581 O O . LEU B 1 110 ? -24.327 48.736 42.955 1.00 86.99 1568 LEU B O 1
ATOM 1586 N N . TYR B 1 111 ? -23.907 50.855 43.552 1.00 69.88 1569 TYR B N 1
ATOM 1587 C CA . TYR B 1 111 ? -25.200 51.085 44.173 1.00 69.96 1569 TYR B CA 1
ATOM 1588 C C . TYR B 1 111 ? -25.816 52.354 43.589 1.00 86.74 1569 TYR B C 1
ATOM 1589 O O . TYR B 1 111 ? -25.101 53.317 43.294 1.00 75.80 1569 TYR B O 1
ATOM 1598 N N . TYR B 1 112 ? -27.131 52.359 43.402 1.00 79.10 1570 TYR B N 1
ATOM 1599 C CA . TYR B 1 112 ? -27.802 53.527 42.837 1.00 84.64 1570 TYR B CA 1
ATOM 1600 C C . TYR B 1 112 ? -28.709 54.200 43.874 1.00 88.65 1570 TYR B C 1
ATOM 1601 O O . TYR B 1 112 ? -29.291 53.545 44.736 1.00 96.55 1570 TYR B O 1
ATOM 1610 N N . SER B 1 113 ? -28.854 55.511 43.761 1.00 87.79 1571 SER B N 1
ATOM 1611 C CA . SER B 1 113 ? -29.801 56.235 44.588 1.00 89.29 1571 SER B CA 1
ATOM 1612 C C . SER B 1 113 ? -30.909 56.802 43.707 1.00 89.43 1571 SER B C 1
ATOM 1613 O O . SER B 1 113 ? -30.653 57.655 42.855 1.00 85.91 1571 SER B O 1
ATOM 1616 N N . ILE B 1 114 ? -32.133 56.313 43.893 1.00 93.20 1572 ILE B N 1
ATOM 1617 C CA . ILE B 1 114 ? -33.261 56.743 43.069 1.00 84.07 1572 ILE B CA 1
ATOM 1618 C C . ILE B 1 114 ? -34.290 57.502 43.904 1.00 86.94 1572 ILE B C 1
ATOM 1619 O O . ILE B 1 114 ? -34.488 57.203 45.085 1.00 81.91 1572 ILE B O 1
ATOM 1624 N N . GLU B 1 115 ? -34.903 58.511 43.282 1.00 93.87 1573 GLU B N 1
ATOM 1625 C CA . GLU B 1 115 ? -35.862 59.397 43.933 1.00 105.71 1573 GLU B CA 1
ATOM 1626 C C . GLU B 1 115 ? -37.256 59.246 43.330 1.00 106.48 1573 GLU B C 1
ATOM 1627 O O . GLU B 1 115 ? -37.468 59.514 42.144 1.00 95.53 1573 GLU B O 1
ATOM 1633 N N . LYS B 1 116 ? -38.193 58.781 44.151 1.00 114.22 1574 LYS B N 1
ATOM 1634 C CA . LYS B 1 116 ? -39.596 58.684 43.751 1.00 114.95 1574 LYS B CA 1
ATOM 1635 C C . LYS B 1 116 ? -40.448 59.614 44.612 1.00 120.94 1574 LYS B C 1
ATOM 1636 O O . LYS B 1 116 ? -40.352 59.593 45.846 1.00 114.51 1574 LYS B O 1
ATOM 1638 N N . GLU B 1 117 ? -41.241 60.453 43.945 1.00 124.48 1575 GLU B N 1
ATOM 1639 C CA . GLU B 1 117 ? -42.209 61.352 44.586 1.00 130.61 1575 GLU B CA 1
ATOM 1640 C C . GLU B 1 117 ? -41.607 62.215 45.695 1.00 133.51 1575 GLU B C 1
ATOM 1641 O O . GLU B 1 117 ? -42.300 62.590 46.641 1.00 134.39 1575 GLU B O 1
ATOM 1643 N N . GLY B 1 118 ? -40.319 62.520 45.582 1.00 128.99 1576 GLY B N 1
ATOM 1644 C CA . GLY B 1 118 ? -39.671 63.373 46.557 1.00 124.68 1576 GLY B CA 1
ATOM 1645 C C . GLY B 1 118 ? -38.612 62.655 47.366 1.00 123.86 1576 GLY B C 1
ATOM 1646 O O . GLY B 1 118 ? -37.461 63.073 47.381 1.00 127.78 1576 GLY B O 1
ATOM 1647 N N . GLN B 1 119 ? -38.990 61.573 48.041 1.00 120.42 1577 GLN B N 1
ATOM 1648 C CA . GLN B 1 119 ? -38.046 60.852 48.889 1.00 114.49 1577 GLN B CA 1
ATOM 1649 C C . GLN B 1 119 ? -37.048 60.079 48.033 1.00 120.29 1577 GLN B C 1
ATOM 1650 O O . GLN B 1 119 ? -37.332 59.759 46.880 1.00 125.45 1577 GLN B O 1
ATOM 1652 N N . ARG B 1 120 ? -35.869 59.809 48.589 1.00 113.77 1578 ARG B N 1
ATOM 1653 C CA . ARG B 1 120 ? -34.839 59.038 47.888 1.00 100.22 1578 ARG B CA 1
ATOM 1654 C C . ARG B 1 120 ? -34.480 57.767 48.642 1.00 90.91 1578 ARG B C 1
ATOM 1655 O O . ARG B 1 120 ? -34.624 57.705 49.860 1.00 92.42 1578 ARG B O 1
ATOM 1663 N N . LYS B 1 121 ? -33.990 56.767 47.917 1.00 93.54 1579 LYS B N 1
ATOM 1664 C CA . LYS B 1 121 ? -33.583 55.499 48.523 1.00 100.54 1579 LYS B CA 1
ATOM 1665 C C . LYS B 1 121 ? -32.524 54.803 47.669 1.00 102.20 1579 LYS B C 1
ATOM 1666 O O . LYS B 1 121 ? -32.371 55.117 46.478 1.00 92.73 1579 LYS B O 1
ATOM 1668 N N . TRP B 1 122 ? -31.824 53.842 48.276 1.00 95.40 1580 TRP B N 1
ATOM 1669 C CA . TRP B 1 122 ? -30.699 53.152 47.634 1.00 90.02 1580 TRP B CA 1
ATOM 1670 C C . TRP B 1 122 ? -30.972 51.714 47.178 1.00 97.98 1580 TRP B C 1
ATOM 1671 O O . TRP B 1 122 ? -31.665 50.972 47.869 1.00 105.14 1580 TRP B O 1
ATOM 1682 N N . TYR B 1 123 ? -30.400 51.328 46.028 1.00 94.13 1581 TYR B N 1
ATOM 1683 C CA . TYR B 1 123 ? -30.589 49.993 45.436 1.00 86.65 1581 TYR B CA 1
ATOM 1684 C C . TYR B 1 123 ? -29.304 49.352 44.881 1.00 84.23 1581 TYR B C 1
ATOM 1685 O O . TYR B 1 123 ? -28.467 50.039 44.305 1.00 82.78 1581 TYR B O 1
ATOM 1694 N N . LYS B 1 124 ? -29.153 48.038 45.029 1.00 86.64 1582 LYS B N 1
ATOM 1695 C CA . LYS B 1 124 ? -28.022 47.341 44.416 1.00 82.70 1582 LYS B CA 1
ATOM 1696 C C . LYS B 1 124 ? -28.128 47.428 42.882 1.00 88.80 1582 LYS B C 1
ATOM 1697 O O . LYS B 1 124 ? -29.182 47.798 42.340 1.00 80.98 1582 LYS B O 1
ATOM 1699 N N . ARG B 1 125 ? -27.048 47.075 42.185 1.00 77.11 1583 ARG B N 1
ATOM 1700 C CA . ARG B 1 125 ? -27.018 47.193 40.730 1.00 68.78 1583 ARG B CA 1
ATOM 1701 C C . ARG B 1 125 ? -28.096 46.326 40.074 1.00 85.55 1583 ARG B C 1
ATOM 1702 O O . ARG B 1 125 ? -28.714 46.734 39.095 1.00 83.98 1583 ARG B O 1
ATOM 1710 N N . MET B 1 126 ? -28.306 45.126 40.608 1.00 94.33 1584 MET B N 1
ATOM 1711 C CA . MET B 1 126 ? -29.314 44.216 40.064 1.00 91.83 1584 MET B CA 1
ATOM 1712 C C . MET B 1 126 ? -30.738 44.654 40.313 1.00 77.37 1584 MET B C 1
ATOM 1713 O O . MET B 1 126 ? -31.646 44.205 39.633 1.00 91.97 1584 MET B O 1
ATOM 1718 N N . ALA B 1 127 ? -30.930 45.560 41.256 1.00 79.97 1585 ALA B N 1
ATOM 1719 C CA . ALA B 1 127 ? -32.273 46.002 41.620 1.00 74.39 1585 ALA B CA 1
ATOM 1720 C C . ALA B 1 127 ? -32.743 47.157 40.768 1.00 80.63 1585 ALA B C 1
ATOM 1721 O O . ALA B 1 127 ? -33.775 47.777 41.057 1.00 75.79 1585 ALA B O 1
ATOM 1723 N N . VAL B 1 128 ? -31.974 47.449 39.724 1.00 72.03 1586 VAL B N 1
ATOM 1724 C CA . VAL B 1 128 ? -32.278 48.549 38.838 1.00 61.72 1586 VAL B CA 1
ATOM 1725 C C . VAL B 1 128 ? -32.381 48.052 37.432 1.00 67.35 1586 VAL B C 1
ATOM 1726 O O . VAL B 1 128 ? -31.489 47.335 36.954 1.00 62.97 1586 VAL B O 1
ATOM 1730 N N . ILE B 1 129 ? -33.508 48.351 36.787 1.00 66.08 1587 ILE B N 1
ATOM 1731 C CA . ILE B 1 129 ? -33.709 47.898 35.415 1.00 61.10 1587 ILE B CA 1
ATOM 1732 C C . ILE B 1 129 ? -34.434 48.972 34.631 1.00 63.40 1587 ILE B C 1
ATOM 1733 O O . ILE B 1 129 ? -34.873 49.976 35.205 1.00 65.83 1587 ILE B O 1
ATOM 1738 N N . LEU B 1 130 ? -34.544 48.766 33.320 1.00 58.05 1588 LEU B N 1
ATOM 1739 C CA . LEU B 1 130 ? -35.237 49.714 32.465 1.00 64.25 1588 LEU B CA 1
ATOM 1740 C C . LEU B 1 130 ? -36.431 49.054 31.784 1.00 69.73 1588 LEU B C 1
ATOM 1741 O O . LEU B 1 130 ? -36.304 47.988 31.173 1.00 71.18 1588 LEU B O 1
ATOM 1746 N N . SER B 1 131 ? -37.576 49.721 31.852 1.00 64.59 1589 SER B N 1
ATOM 1747 C CA . SER B 1 131 ? -38.726 49.349 31.038 1.00 73.91 1589 SER B CA 1
ATOM 1748 C C . SER B 1 131 ? -38.370 49.523 29.579 1.00 71.24 1589 SER B C 1
ATOM 1749 O O . SER B 1 131 ? -37.364 50.146 29.252 1.00 77.98 1589 SER B O 1
ATOM 1752 N N . LEU B 1 132 ? -39.193 48.987 28.694 1.00 67.59 1590 LEU B N 1
ATOM 1753 C CA . LEU B 1 132 ? -38.953 49.141 27.265 1.00 71.52 1590 LEU B CA 1
ATOM 1754 C C . LEU B 1 132 ? -38.818 50.615 26.904 1.00 77.41 1590 LEU B C 1
ATOM 1755 O O . LEU B 1 132 ? -37.881 51.003 26.215 1.00 74.03 1590 LEU B O 1
ATOM 1760 N N . GLU B 1 133 ? -39.730 51.436 27.416 1.00 64.42 1591 GLU B N 1
ATOM 1761 C CA . GLU B 1 133 ? -39.729 52.851 27.103 1.00 58.01 1591 GLU B CA 1
ATOM 1762 C C . GLU B 1 133 ? -38.479 53.542 27.652 1.00 69.13 1591 GLU B C 1
ATOM 1763 O O . GLU B 1 133 ? -37.887 54.406 27.006 1.00 65.66 1591 GLU B O 1
ATOM 1769 N N . GLN B 1 134 ? -38.077 53.142 28.848 1.00 61.67 1592 GLN B N 1
ATOM 1770 C CA . GLN B 1 134 ? -36.917 53.721 29.478 1.00 62.35 1592 GLN B CA 1
ATOM 1771 C C . GLN B 1 134 ? -35.624 53.383 28.731 1.00 65.31 1592 GLN B C 1
ATOM 1772 O O . GLN B 1 134 ? -34.765 54.243 28.533 1.00 69.28 1592 GLN B O 1
ATOM 1778 N N . GLY B 1 135 ? -35.510 52.144 28.272 1.00 61.25 1593 GLY B N 1
ATOM 1779 C CA . GLY B 1 135 ? -34.342 51.717 27.532 1.00 58.47 1593 GLY B CA 1
ATOM 1780 C C . GLY B 1 135 ? -34.223 52.420 26.193 1.00 64.49 1593 GLY B C 1
ATOM 1781 O O . GLY B 1 135 ? -33.124 52.821 25.799 1.00 66.88 1593 GLY B O 1
ATOM 1782 N N . ASN B 1 136 ? -35.351 52.622 25.518 1.00 62.20 1594 ASN B N 1
ATOM 1783 C CA . ASN B 1 136 ? -35.353 53.233 24.189 1.00 68.71 1594 ASN B CA 1
ATOM 1784 C C . ASN B 1 136 ? -34.829 54.663 24.217 1.00 72.48 1594 ASN B C 1
ATOM 1785 O O . ASN B 1 136 ? -34.222 55.128 23.255 1.00 82.28 1594 ASN B O 1
ATOM 1790 N N . ARG B 1 137 ? -35.032 55.342 25.338 1.00 68.66 1595 ARG B N 1
ATOM 1791 C CA . ARG B 1 137 ? -34.555 56.708 25.492 1.00 74.08 1595 ARG B CA 1
ATOM 1792 C C . ARG B 1 137 ? -33.024 56.769 25.447 1.00 74.13 1595 ARG B C 1
ATOM 1793 O O . ARG B 1 137 ? -32.450 57.724 24.937 1.00 88.63 1595 ARG B O 1
ATOM 1801 N N . LEU B 1 138 ? -32.369 55.742 25.974 1.00 64.62 1596 LEU B N 1
ATOM 1802 C CA . LEU B 1 138 ? -30.914 55.702 25.993 1.00 61.44 1596 LEU B CA 1
ATOM 1803 C C . LEU B 1 138 ? -30.304 55.091 24.756 1.00 61.28 1596 LEU B C 1
ATOM 1804 O O . LEU B 1 138 ? -29.080 54.997 24.684 1.00 67.52 1596 LEU B O 1
ATOM 1809 N N . ARG B 1 139 ? -31.114 54.675 23.783 1.00 61.36 1597 ARG B N 1
ATOM 1810 C CA . ARG B 1 139 ? -30.533 53.896 22.692 1.00 64.65 1597 ARG B CA 1
ATOM 1811 C C . ARG B 1 139 ? -29.661 54.736 21.749 1.00 69.14 1597 ARG B C 1
ATOM 1812 O O . ARG B 1 139 ? -28.563 54.305 21.382 1.00 70.63 1597 ARG B O 1
ATOM 1820 N N . GLU B 1 140 ? -30.120 55.926 21.377 1.00 66.33 1598 GLU B N 1
ATOM 1821 C CA . GLU B 1 140 ? -29.367 56.749 20.437 1.00 69.52 1598 GLU B CA 1
ATOM 1822 C C . GLU B 1 140 ? -27.955 57.011 20.948 1.00 69.14 1598 GLU B C 1
ATOM 1823 O O . GLU B 1 140 ? -26.992 57.007 20.186 1.00 70.90 1598 GLU B O 1
ATOM 1829 N N . GLN B 1 141 ? -27.825 57.178 22.254 1.00 68.50 1599 GLN B N 1
ATOM 1830 C CA . GLN B 1 141 ? -26.536 57.511 22.819 1.00 68.60 1599 GLN B CA 1
ATOM 1831 C C . GLN B 1 141 ? -25.719 56.287 23.230 1.00 70.00 1599 GLN B C 1
ATOM 1832 O O . GLN B 1 141 ? -24.488 56.318 23.175 1.00 67.65 1599 GLN B O 1
ATOM 1838 N N . TYR B 1 142 ? -26.383 55.205 23.628 1.00 62.77 1600 TYR B N 1
ATOM 1839 C CA . TYR B 1 142 ? -25.631 54.088 24.182 1.00 62.92 1600 TYR B CA 1
ATOM 1840 C C . TYR B 1 142 ? -25.831 52.718 23.511 1.00 71.70 1600 TYR B C 1
ATOM 1841 O O . TYR B 1 142 ? -25.259 51.727 23.976 1.00 69.66 1600 TYR B O 1
ATOM 1850 N N . GLY B 1 143 ? -26.640 52.637 22.454 1.00 64.56 1601 GLY B N 1
ATOM 1851 C CA . GLY B 1 143 ? -26.907 51.347 21.834 1.00 59.62 1601 GLY B CA 1
ATOM 1852 C C . GLY B 1 143 ? -25.786 50.799 20.955 1.00 73.46 1601 GLY B C 1
ATOM 1853 O O . GLY B 1 143 ? -25.132 51.557 20.240 1.00 69.70 1601 GLY B O 1
ATOM 1854 N N . LEU B 1 144 ? -25.570 49.481 21.001 1.00 78.63 1602 LEU B N 1
ATOM 1855 C CA . LEU B 1 144 ? -24.654 48.792 20.077 1.00 79.07 1602 LEU B CA 1
ATOM 1856 C C . LEU B 1 144 ? -25.300 48.522 18.733 1.00 86.92 1602 LEU B C 1
ATOM 1857 O O . LEU B 1 144 ? -24.828 47.696 17.963 1.00 94.83 1602 LEU B O 1
ATOM 1862 N N . GLY B 1 145 ? -26.402 49.202 18.469 1.00 96.00 1603 GLY B N 1
ATOM 1863 C CA . GLY B 1 145 ? -27.099 49.073 17.210 1.00 104.55 1603 GLY B CA 1
ATOM 1864 C C . GLY B 1 145 ? -28.190 50.119 17.216 1.00 119.50 1603 GLY B C 1
ATOM 1865 O O . GLY B 1 145 ? -28.761 50.402 18.275 1.00 120.95 1603 GLY B O 1
ATOM 1866 N N . PRO B 1 146 ? -28.511 50.708 16.182 1.00 127.19 1604 PRO B N 1
ATOM 1867 N N . ILE C 2 3 ? -29.445 26.963 4.130 1.00 79.03 804 ILE C N 1
ATOM 1868 C CA . ILE C 2 3 ? -30.054 28.174 4.677 1.00 76.32 804 ILE C CA 1
ATOM 1869 C C . ILE C 2 3 ? -31.295 28.508 3.854 1.00 66.19 804 ILE C C 1
ATOM 1870 O O . ILE C 2 3 ? -31.313 28.419 2.632 1.00 66.37 804 ILE C O 1
ATOM 1875 N N . TYR C 2 4 ? -32.356 28.850 4.559 1.00 67.96 805 TYR C N 1
ATOM 1876 C CA . TYR C 2 4 ? -33.675 28.969 3.966 1.00 60.11 805 TYR C CA 1
ATOM 1877 C C . TYR C 2 4 ? -34.157 30.399 4.024 1.00 58.29 805 TYR C C 1
ATOM 1878 O O . TYR C 2 4 ? -33.648 31.194 4.801 1.00 57.18 805 TYR C O 1
ATOM 1887 N N . ILE C 2 5 ? -35.094 30.741 3.155 1.00 55.08 806 ILE C N 1
ATOM 1888 C CA . ILE C 2 5 ? -35.783 31.995 3.323 1.00 51.81 806 ILE C CA 1
ATOM 1889 C C . ILE C 2 5 ? -36.598 31.807 4.589 1.00 51.99 806 ILE C C 1
ATOM 1890 O O . ILE C 2 5 ? -37.433 30.908 4.675 1.00 52.91 806 ILE C O 1
ATOM 1895 N N . SER C 2 6 ? -36.419 32.698 5.551 1.00 45.88 807 SER C N 1
ATOM 1896 C CA . SER C 2 6 ? -37.012 32.474 6.854 1.00 48.71 807 SER C CA 1
ATOM 1897 C C . SER C 2 6 ? -37.183 33.777 7.598 1.00 40.14 807 SER C C 1
ATOM 1898 O O . SER C 2 6 ? -36.622 34.783 7.213 1.00 46.76 807 SER C O 1
ATOM 1901 N N . PRO C 2 7 ? -38.001 33.772 8.646 1.00 50.81 808 PRO C N 1
ATOM 1902 C CA . PRO C 2 7 ? -38.188 35.037 9.342 1.00 46.97 808 PRO C CA 1
ATOM 1903 C C . PRO C 2 7 ? -36.942 35.568 10.015 1.00 46.57 808 PRO C C 1
ATOM 1904 O O . PRO C 2 7 ? -36.125 34.821 10.529 1.00 48.06 808 PRO C O 1
ATOM 1908 N N . LEU C 2 8 ? -36.855 36.889 10.007 1.00 46.80 809 LEU C N 1
ATOM 1909 C CA . LEU C 2 8 ? -35.770 37.640 10.563 1.00 44.01 809 LEU C CA 1
ATOM 1910 C C . LEU C 2 8 ? -35.548 37.217 11.987 1.00 55.22 809 LEU C C 1
ATOM 1911 O O . LEU C 2 8 ? -36.484 37.159 12.794 1.00 50.41 809 LEU C O 1
ATOM 1927 N N . TYR D 2 4 ? -35.730 38.014 44.687 1.00 98.42 805 TYR D N 1
ATOM 1928 C CA . TYR D 2 4 ? -36.061 39.400 44.333 1.00 102.40 805 TYR D CA 1
ATOM 1929 C C . TYR D 2 4 ? -37.363 39.532 43.517 1.00 90.90 805 TYR D C 1
ATOM 1930 O O . TYR D 2 4 ? -37.702 38.645 42.730 1.00 95.96 805 TYR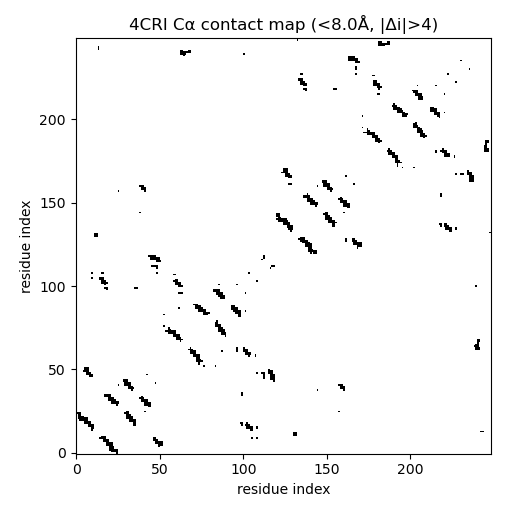 D O 1
ATOM 1932 N N . ILE D 2 5 ? -38.087 40.637 43.722 1.00 161.32 806 ILE D N 1
ATOM 1933 C CA . ILE D 2 5 ? -39.268 41.006 42.917 1.00 144.52 806 ILE D CA 1
ATOM 1934 C C . ILE D 2 5 ? -38.925 41.491 41.503 1.00 141.59 806 ILE D C 1
ATOM 1935 O O . ILE D 2 5 ? -37.951 42.228 41.308 1.00 158.72 806 ILE D O 1
ATOM 1940 N N . SER D 2 6 ? -39.655 41.008 40.503 1.00 114.20 807 SER D N 1
ATOM 1941 C CA . SER D 2 6 ? -39.365 41.391 39.125 1.00 112.05 807 SER D CA 1
ATOM 1942 C C . SER D 2 6 ? -40.524 41.103 38.172 1.00 110.31 807 SER D C 1
ATOM 1943 O O . SER D 2 6 ? -41.410 40.303 38.488 1.00 99.71 807 SER D O 1
ATOM 1946 N N . PRO D 2 7 ? -40.517 41.749 36.992 1.00 99.22 808 PRO D N 1
ATOM 1947 C CA . PRO D 2 7 ? -41.523 41.381 36.000 1.00 82.16 808 PRO D CA 1
ATOM 1948 C C . PRO D 2 7 ? -41.260 39.930 35.648 1.00 95.62 808 PRO D C 1
ATOM 1949 O O . PRO D 2 7 ? -40.108 39.511 35.767 1.00 107.45 808 PRO D O 1
ATOM 1953 N N . LEU D 2 8 ? -42.286 39.172 35.278 1.00 91.44 809 LEU D N 1
ATOM 1954 C CA . LEU D 2 8 ? -42.113 37.746 35.068 1.00 98.32 809 LEU D CA 1
ATOM 1955 C C . LEU D 2 8 ? -40.944 37.478 34.137 1.00 118.30 809 LEU D C 1
ATOM 1956 O O . LEU D 2 8 ? -40.822 38.089 33.082 1.00 81.51 809 LEU D O 1
#

Nearest PDB structures (foldseek):
  6my0-assembly2_B  TM=9.640E-01  e=9.292E-19  Homo sapiens
  5z78-assembly2_C  TM=9.594E-01  e=2.538E-18  Homo sapiens
  4rg2-assembly1_B  TM=9.640E-01  e=3.676E-18  Homo sapiens
  2mwo-assembly1_A  TM=9.287E-01  e=4.542E-18  Homo sapiens
  8u4u-assembly4_H  TM=9.544E-01  e=7.108E-17  Homo sapiens

Organism: Homo sapiens (NCBI:txid9606)

CATH classification: 2.30.30.140 (+1 more: 2.30.30.30)

Foldseek 3Di:
DQAFAKWWFAPPVQLKTAIWTFHDDPDPQWTWTQGPVGDIDTGHQLRIFRDPPDDFQQWWKFADPPDDIGIWTFHDWDADPHWIWTWTDDPHDTDIGTRRRIMHHNVSSNVCSVPGTRD/DQAFAWKWFAPPVQLKTAIFGFHADPDPQWTWTQGPVGDIDTGHLLGIFRDPPPDFQQWWKFADPPDDIDIFTWHDWDADPHFIKTWTDDPHDIDIDGRRRIMHHNVSSVVRRVPGTSD/DDPDDD/DDDDD

Secondary structure (P-SEA, 3-state):
ccccbbbbbbcccccbbbbbbbcccccccbbbbbccccccccccccccccccccccccbbbbbcccbbbbbbbbccccccccbbbbbccccccccccccccccccaaaaaaaccccccc/cccbbbbbbbcccccbbbbbbbcccccccccccccccccccccccccccccccccccccbbbbccccccbbbbbccccccccbbbbbbbccccccccccccccccaaaaaaaccccccc/cccccc/ccccc

Sequence (249 aa):
SFVGLRVVAKWSSNGYFYSGKITRDVGAGKYKLLFDDGYECDVLGKDILLCDPIPLDTEVTALSEDEYFSAGVVKGHRKESGELYYSIEKEGQRKWYKRMAVILSLEQGNRLREQYGLGSFVGLRVVAKWSSNGYFYSGKITRDVGAGKYKLLFDDGYECDVLGKDILLCDPIPLDTEVTALSEDEYFSAGVVKGHRKESGELYYSIEKEGQRKWYKRMAVILSLEQGNRLREQYGLGIYISPLYISPL

InterPro domains:
  IPR001357 BRCT domain [PS50172] (1724-1848)
  IPR001357 BRCT domain [PS50172] (1864-1964)
  IPR001357 BRCT domain [SM00292] (1661-1838)
  IPR001357 BRCT domain [SM00292] (1866-1954)
  IPR014722 Large ribosomal subunit protein uL2, domain 2 [G3DSA:2.30.30.30] (1539-1603)
  IPR015125 Tumour suppressor p53-binding protein-1, Tudor domain [PF09038] (1483-1604)
  IPR036420 BRCT domain superfamily [G3DSA:3.40.50.10190] (1724-1850)
  IPR036420 BRCT domain superfamily [G3DSA:3.40.50.10190] (1851-1969)
  IPR036420 BRCT domain superfamily [SSF52113] (1715-1865)
  IPR036420 BRCT domain superfamily [SSF52113] (1867-1971)
  IPR047249 TP53-binding protein 1-like, first BRCT domain [cd17745] (1728-1839)
  IPR047250 TP53-binding protein 1-like, second BRCT domain [cd17724] (1868-1954)
  IPR047252 TP53-binding protein 1-like [PTHR15321] (263-1972)

Radius of gyration: 20.86 Å; Cα contacts (8 Å, |Δi|>4): 587; chains: 4; bounding box: 39×55×53 Å

B-factor: mean 74.31, std 21.9, range [35.12, 161.32]

GO terms:
  GO:0005515 protein binding (F, IPI)
  GO:0061649 ubiquitin-modified histone reader activity (F, IDA)
  GO:0035861 site of double-strand break (C, IDA)
  GO:0097680 double-strand break repair via classical nonhomologous end joining (P, IDA)
  GO:0140566 histone reader activity (F, IDA)
  GO:0003712 transcription coregulator activity (F, IMP)
  GO:0006974 DNA damage response (P, IDA)
  GO:0005634 nucleus (C, IDA)
  GO:0045830 positive regulation of isotype switching (P, IDA)
  GO:1990166 protein localization to site of double-strand break (P, IDA)
  GO:2000042 negative regulation of double-strand break repair via homologous recombination (P, IDA)
  GO:0051260 protein homooligomerization (P, IDA)
  GO:0006303 double-strand break repair via nonhomologous end joining (P, IDA)
  GO:0140005 histone H4K20me2 reader activity (F, IDA)
  GO:0005634 nucleus (C, EXP)
  GO:0005694 chromosome (C, EXP)
  GO:0045830 positive regulation of isotype switching (P, IMP)
  GO:0005654 nucleoplasm (C, IDA)
  GO:0005737 cytoplasm (C, IDA)
  GO:0002039 p53 binding (F, IPI)